Protein AF-0000000080648017 (afdb_homodimer)

Sequence (216 aa):
MEFALEIVKADKFRQIYAVGAMGGHSPYDFRMAFYNDSPKAVVQDGKQVSVMERRVETELILSPLAAKELADWLNNHIKEYERQFGEIKKPGGRKAGPEESAPIQGYMMEFALEIVKADKFRQIYAVGAMGGHSPYDFRMAFYNDSPKAVVQDGKQVSVMERRVETELILSPLAAKELADWLNNHIKEYERQFGEIKKPGGRKAGPEESAPIQGYM

pLDDT: mean 85.62, std 23.28, range [18.41, 98.94]

Organism: Methanothrix harundinacea (strain 6Ac) (NCBI:txid1110509)

Foldseek 3Di:
DPDDDDDDADPPDDDDDADDWDFADDQFKTKIFGWHWDWDWDADPNDTDIDIDIGTDDMDIGGPVRVVVVVVVVVVVQVVCCVVPNHDDDVPPPPPDPPPPDPPPPPD/DPDDDDDDADPPDDDDDADDWDFADDQFKGKIFGWHWDWDWDADPNDTDIDIDIGTPDMDIGGPVRVVVVVVVVVVVQVVCCVVPNHDDDPPPPPVPPPPCDDPDPDD

Radius of gyration: 24.09 Å; Cα contacts (8 Å, |Δi|>4): 349; chains: 2; bounding box: 61×87×55 Å

Solvent-accessible surface area (backbone atoms only — not comparable to full-atom values): 12714 Å² total; per-residue (Å²): 129,82,76,43,78,44,79,44,72,37,94,80,46,47,79,41,77,35,63,43,72,46,77,50,71,58,100,70,34,33,41,41,34,30,22,41,78,42,83,37,80,41,76,50,95,89,36,81,39,63,30,39,36,36,37,30,50,33,32,43,38,22,41,62,61,35,47,51,51,48,36,55,52,48,45,54,51,48,53,53,46,30,73,75,75,42,78,82,72,58,96,73,64,64,71,83,58,84,77,73,71,73,74,75,80,70,87,123,127,82,77,45,78,44,79,46,72,37,95,78,45,48,78,40,77,35,63,45,72,45,78,52,72,58,101,72,34,35,39,41,34,31,23,40,78,43,85,39,82,41,76,50,94,87,34,79,39,65,30,40,36,36,38,32,50,35,32,42,37,23,41,62,61,34,47,50,51,47,37,53,52,49,46,53,52,50,52,52,46,29,72,74,75,43,79,82,70,59,91,79,64,59,72,80,52,80,72,72,88,68,89,91,71,78,79,126

InterPro domains:
  IPR021857 Protein of unknown function DUF3467 [PF11950] (6-90)

Secondary structure (DSSP, 8-state):
---EEEEEE-TT--EEE-SEEEEEE-SS-EEEEEEEEEEEEEEETTEEEEEEEEEEEEEEEE-HHHHHHHHHHHHHHHHHHHHHH-----TT----------------/---EEEEEE-TT--EEE-SEEEEEE-SS-EEEEEEEEEEEEEEETTEEEEEEEEEEEEEEEE-HHHHHHHHHHHHHHHHHHHHHH-----TT----------------

Nearest PDB structures (foldseek):
  4ang-assembly1_A  TM=3.681E-01  e=6.568E-01  Pseudomonas phage PRR1
  6cqo-assembly3_D  TM=5.310E-01  e=2.266E+00  Saccharomyces cerevisiae S288C
  6dt7-assembly1_B  TM=3.885E-01  e=3.633E+00  Enquatrovirus N4
  6lzp-assembly1_A  TM=2.477E-01  e=2.404E+00  Homo sapiens
  6cqo-assembly3_D  TM=5.321E-01  e=1.702E+00  Saccharomyces cerevisiae S288C

Structure (mmCIF, N/CA/C/O backbone):
data_AF-0000000080648017-model_v1
#
loop_
_entity.id
_entity.type
_entity.pdbx_description
1 polymer 'DUF3467 domain-containing protein'
#
loop_
_atom_site.group_PDB
_atom_site.id
_atom_site.type_symbol
_atom_site.label_atom_id
_atom_site.label_alt_id
_atom_site.label_comp_id
_atom_site.label_asym_id
_atom_site.label_entity_id
_atom_site.label_seq_id
_atom_site.pdbx_PDB_ins_code
_atom_site.Cartn_x
_atom_site.Cartn_y
_atom_site.Cartn_z
_atom_site.occupancy
_atom_site.B_iso_or_equiv
_atom_site.auth_seq_id
_atom_site.auth_comp_id
_atom_site.auth_asym_id
_atom_site.auth_atom_id
_atom_site.pdbx_PDB_model_num
ATOM 1 N N . MET A 1 1 ? 15.32 -26.734 -7.121 1 52.44 1 MET A N 1
ATOM 2 C CA . MET A 1 1 ? 14.836 -25.828 -8.164 1 52.44 1 MET A CA 1
ATOM 3 C C . MET A 1 1 ? 15.203 -24.375 -7.844 1 52.44 1 MET A C 1
ATOM 5 O O . MET A 1 1 ? 14.984 -23.906 -6.727 1 52.44 1 MET A O 1
ATOM 9 N N . GLU A 1 2 ? 16.25 -23.953 -8.688 1 61.25 2 GLU A N 1
ATOM 10 C CA . GLU A 1 2 ? 16.734 -22.594 -8.461 1 61.25 2 GLU A CA 1
ATOM 11 C C . GLU A 1 2 ? 15.633 -21.562 -8.68 1 61.25 2 GLU A C 1
ATOM 13 O O . GLU A 1 2 ? 14.938 -21.594 -9.695 1 61.25 2 GLU A O 1
ATOM 18 N N . PHE A 1 3 ? 14.969 -21.219 -7.742 1 72.06 3 PHE A N 1
ATOM 19 C CA . PHE A 1 3 ? 13.938 -20.203 -7.836 1 72.06 3 PHE A CA 1
ATOM 20 C C . PHE A 1 3 ? 14.547 -18.844 -8.156 1 72.06 3 PHE A C 1
ATOM 22 O O . PHE A 1 3 ? 15.469 -18.391 -7.473 1 72.06 3 PHE A O 1
ATOM 29 N N . ALA A 1 4 ? 14.375 -18.594 -9.547 1 87.06 4 ALA A N 1
ATOM 30 C CA . ALA A 1 4 ? 14.898 -17.281 -9.898 1 87.06 4 ALA A CA 1
ATOM 31 C C . ALA A 1 4 ? 13.828 -16.203 -9.75 1 87.06 4 ALA A C 1
A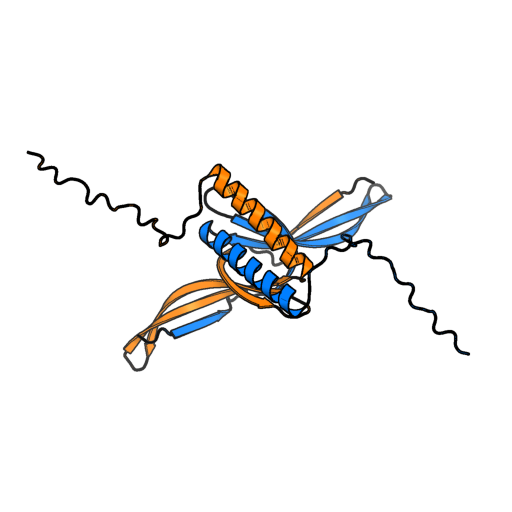TOM 33 O O . ALA A 1 4 ? 12.648 -16.453 -10.023 1 87.06 4 ALA A O 1
ATOM 34 N N . LEU A 1 5 ? 14.172 -15.141 -9.141 1 93.94 5 LEU A N 1
ATOM 35 C CA . LEU A 1 5 ? 13.289 -13.984 -9 1 93.94 5 LEU A CA 1
ATOM 36 C C . LEU A 1 5 ? 13.727 -12.859 -9.938 1 93.94 5 LEU A C 1
ATOM 38 O O . LEU A 1 5 ? 14.891 -12.461 -9.938 1 93.94 5 LEU A O 1
ATOM 42 N N . GLU A 1 6 ? 12.805 -12.594 -10.883 1 94.75 6 GLU A N 1
ATOM 43 C CA . GLU A 1 6 ? 13.047 -11.438 -11.742 1 94.75 6 GLU A CA 1
ATOM 44 C C . GLU A 1 6 ? 12.211 -10.234 -11.297 1 94.75 6 GLU A C 1
ATOM 46 O O . GLU A 1 6 ? 11 -10.352 -11.109 1 94.75 6 GLU A O 1
ATOM 51 N N . ILE A 1 7 ? 12.867 -9.109 -11.133 1 98.06 7 ILE A N 1
ATOM 52 C CA . ILE A 1 7 ? 12.164 -7.887 -10.75 1 98.06 7 ILE A CA 1
ATOM 53 C C . ILE A 1 7 ? 12.086 -6.941 -11.953 1 98.06 7 ILE A C 1
ATOM 55 O O . ILE A 1 7 ? 13.109 -6.629 -12.57 1 98.06 7 ILE A O 1
ATOM 59 N N . VAL A 1 8 ? 10.922 -6.602 -12.305 1 97.94 8 VAL A N 1
ATOM 60 C CA . VAL A 1 8 ? 10.727 -5.668 -13.414 1 97.94 8 VAL A CA 1
ATOM 61 C C . VAL A 1 8 ? 9.844 -4.508 -12.969 1 97.94 8 VAL A C 1
ATOM 63 O O . VAL A 1 8 ? 9.07 -4.641 -12.016 1 97.94 8 VAL A O 1
ATOM 66 N N . LYS A 1 9 ? 9.977 -3.338 -13.617 1 98.69 9 LYS A N 1
ATOM 67 C CA . LYS A 1 9 ? 9.109 -2.191 -13.375 1 98.69 9 LYS A CA 1
ATOM 68 C C . LYS A 1 9 ? 7.91 -2.193 -14.328 1 98.69 9 LYS A C 1
ATOM 70 O O . LYS A 1 9 ? 8.055 -2.506 -15.508 1 98.69 9 LYS A O 1
ATOM 75 N N . ALA A 1 10 ? 6.715 -1.869 -13.75 1 98.62 10 ALA A N 1
ATOM 76 C CA . ALA A 1 10 ? 5.547 -1.684 -14.602 1 98.62 10 ALA A CA 1
ATOM 77 C C . ALA A 1 10 ? 5.777 -0.564 -15.609 1 98.62 10 ALA A C 1
ATOM 79 O O . ALA A 1 10 ? 6.555 0.359 -15.359 1 98.62 10 ALA A O 1
ATOM 80 N N . ASP A 1 11 ? 5.086 -0.658 -16.734 1 97.62 11 ASP A N 1
ATOM 81 C CA . ASP A 1 11 ? 5.211 0.355 -17.781 1 97.62 11 ASP A CA 1
ATOM 82 C C . ASP A 1 11 ? 4.891 1.746 -17.234 1 97.62 11 ASP A C 1
ATOM 84 O O . ASP A 1 11 ? 5.504 2.734 -17.641 1 97.62 11 ASP A O 1
ATOM 88 N N . LYS A 1 12 ? 3.955 1.881 -16.281 1 97.38 12 LYS A N 1
ATOM 89 C CA . LYS A 1 12 ? 3.504 3.162 -15.742 1 97.38 12 LYS A CA 1
ATOM 90 C C . LYS A 1 12 ? 4.098 3.422 -14.359 1 97.38 12 LYS A C 1
ATOM 92 O O . LYS A 1 12 ? 3.531 4.172 -13.562 1 97.38 12 LYS A O 1
ATOM 97 N N . PHE A 1 13 ? 5.207 2.725 -14.156 1 98.56 13 PHE A N 1
ATOM 98 C CA . PHE A 1 13 ? 5.883 2.898 -12.867 1 98.56 13 PHE A CA 1
ATOM 99 C C . PHE A 1 13 ? 6.223 4.363 -12.633 1 98.56 13 PHE A C 1
ATOM 101 O O . PHE A 1 13 ? 6.703 5.051 -13.539 1 98.56 13 PHE A O 1
ATOM 108 N N . ARG A 1 14 ? 5.992 4.805 -11.359 1 97.75 14 ARG A N 1
ATOM 109 C CA . ARG A 1 14 ? 6.469 6.117 -10.938 1 97.75 14 ARG A CA 1
ATOM 110 C C . ARG A 1 14 ? 6.773 6.137 -9.445 1 97.75 14 ARG A C 1
ATOM 112 O O . ARG A 1 14 ? 6.215 5.344 -8.68 1 97.75 14 ARG A O 1
ATOM 119 N N . GLN A 1 15 ? 7.633 6.973 -9.094 1 98.44 15 GLN A N 1
ATOM 120 C CA . GLN A 1 15 ? 7.852 7.301 -7.691 1 98.44 15 GLN A CA 1
ATOM 121 C C . GLN A 1 15 ? 6.891 8.391 -7.227 1 98.44 15 GLN A C 1
ATOM 123 O O . GLN A 1 15 ? 6.664 9.367 -7.938 1 98.44 15 GLN A O 1
ATOM 128 N N . ILE A 1 16 ? 6.336 8.141 -6.055 1 98.62 16 ILE A N 1
ATOM 129 C CA . ILE A 1 16 ? 5.332 9.062 -5.523 1 98.62 16 ILE A CA 1
ATOM 130 C C . ILE A 1 16 ? 5.727 9.492 -4.113 1 98.62 16 ILE A C 1
ATOM 132 O O . ILE A 1 16 ? 6.039 8.656 -3.264 1 98.62 16 ILE A O 1
ATOM 136 N N . TYR A 1 17 ? 5.754 10.797 -3.902 1 98.69 17 TYR A N 1
ATOM 137 C CA . TYR A 1 17 ? 5.871 11.344 -2.555 1 98.69 17 TYR A CA 1
ATOM 138 C C . TYR A 1 17 ? 4.496 11.664 -1.976 1 98.69 17 TYR A C 1
ATOM 140 O O . TYR A 1 17 ? 3.629 12.188 -2.676 1 98.69 17 TYR A O 1
ATOM 148 N N . ALA A 1 18 ? 4.324 11.344 -0.707 1 98.75 18 ALA A N 1
ATOM 149 C CA . ALA A 1 18 ? 3.059 11.664 -0.047 1 98.75 18 ALA A CA 1
ATOM 150 C C . ALA A 1 18 ? 3.289 12.078 1.403 1 98.75 18 ALA A C 1
ATOM 152 O O . ALA A 1 18 ? 4.203 11.578 2.062 1 98.75 18 ALA A O 1
ATOM 153 N N . VAL A 1 19 ? 2.336 12.945 1.899 1 98.31 19 VAL A N 1
ATOM 154 C CA . VAL A 1 19 ? 2.463 13.398 3.279 1 98.31 19 VAL A CA 1
ATOM 155 C C . VAL A 1 19 ? 1.467 12.648 4.164 1 98.31 19 VAL A C 1
ATOM 157 O O . VAL A 1 19 ? 1.576 12.672 5.391 1 98.31 19 VAL A O 1
ATOM 160 N N . GLY A 1 20 ? 0.465 12.039 3.484 1 98.31 20 GLY A N 1
ATOM 161 C CA . GLY A 1 20 ? -0.549 11.344 4.258 1 98.31 20 GLY A CA 1
ATOM 162 C C . GLY A 1 20 ? -1.356 10.352 3.436 1 98.31 20 GLY A C 1
ATOM 163 O O . GLY A 1 20 ? -1.091 10.164 2.246 1 98.31 20 GLY A O 1
ATOM 164 N N . ALA A 1 21 ? -2.25 9.672 4.184 1 98.69 21 ALA A N 1
ATOM 165 C CA . ALA A 1 21 ? -3.152 8.703 3.564 1 98.69 21 ALA A CA 1
ATOM 166 C C . ALA A 1 21 ? -4.566 8.844 4.117 1 98.69 21 ALA A C 1
ATOM 168 O O . ALA A 1 21 ? -4.754 9.242 5.27 1 98.69 21 ALA A O 1
ATOM 169 N N . MET A 1 22 ? -5.484 8.586 3.203 1 98.38 22 MET A N 1
ATOM 170 C CA . MET A 1 22 ? -6.887 8.484 3.59 1 98.38 22 MET A CA 1
ATOM 171 C C . MET A 1 22 ? -7.559 7.301 2.895 1 98.38 22 MET A C 1
ATOM 173 O O . MET A 1 22 ? -6.988 6.707 1.979 1 98.38 22 MET A O 1
ATOM 177 N N . GLY A 1 23 ? -8.727 6.902 3.355 1 98.19 23 GLY A N 1
ATOM 178 C CA . GLY A 1 23 ? -9.445 5.766 2.809 1 98.19 23 GLY A CA 1
ATOM 179 C C . GLY A 1 23 ? -10.133 4.926 3.869 1 98.19 23 GLY A C 1
ATOM 180 O O . GLY A 1 23 ? -10.625 5.457 4.867 1 98.19 23 GLY A O 1
ATOM 181 N N . GLY A 1 24 ? -10.227 3.674 3.559 1 97.75 24 GLY A N 1
ATOM 182 C CA . GLY A 1 24 ? -10.945 2.764 4.434 1 97.75 24 GLY A CA 1
ATOM 183 C C . GLY A 1 24 ? -10.883 1.319 3.973 1 97.75 24 GLY A C 1
ATOM 184 O O . GLY A 1 24 ? -9.883 0.887 3.396 1 97.75 24 GLY A O 1
ATOM 185 N N . HIS A 1 25 ? -11.859 0.564 4.531 1 98.38 25 HIS A N 1
ATOM 186 C CA . HIS A 1 25 ? -11.891 -0.857 4.207 1 98.38 25 HIS A CA 1
ATOM 187 C C . HIS A 1 25 ? -13.32 -1.337 3.965 1 98.38 25 HIS A C 1
ATOM 189 O O . HIS A 1 25 ? -14.273 -0.713 4.426 1 98.38 25 HIS A O 1
ATOM 195 N N . SER A 1 26 ? -13.453 -2.32 3.094 1 97.81 26 SER A N 1
ATOM 196 C CA . SER A 1 26 ? -14.633 -3.158 2.922 1 97.81 26 SER A CA 1
ATOM 197 C C . SER A 1 26 ? -14.359 -4.598 3.348 1 97.81 26 SER A C 1
ATOM 199 O O . SER A 1 26 ? -13.25 -4.926 3.762 1 97.81 26 SER A O 1
ATOM 201 N N . PRO A 1 27 ? -15.352 -5.504 3.301 1 97.38 27 PRO A N 1
ATOM 202 C CA . PRO A 1 27 ? -15.07 -6.91 3.611 1 97.38 27 PRO A CA 1
ATOM 203 C C . PRO A 1 27 ? -14.016 -7.52 2.691 1 97.38 27 PRO A C 1
ATOM 205 O O . PRO A 1 27 ? -13.359 -8.492 3.061 1 97.38 27 PRO A O 1
ATOM 208 N N . TYR A 1 28 ? -13.773 -6.93 1.549 1 97.19 28 TYR A N 1
ATOM 209 C CA . TYR A 1 28 ? -12.977 -7.602 0.529 1 97.19 28 TYR A CA 1
ATOM 210 C C . TYR A 1 28 ? -11.641 -6.887 0.318 1 97.19 28 TYR A C 1
ATOM 212 O O . TYR A 1 28 ? -10.695 -7.473 -0.214 1 97.19 28 TYR A O 1
ATOM 220 N N . ASP A 1 29 ? -11.609 -5.527 0.702 1 98.31 29 ASP A N 1
ATOM 221 C CA . ASP A 1 29 ? -10.375 -4.832 0.35 1 98.31 29 ASP A CA 1
ATOM 222 C C . ASP A 1 29 ? -10.133 -3.643 1.274 1 98.31 29 ASP A C 1
ATOM 224 O O . ASP A 1 29 ? -11.016 -3.248 2.033 1 98.31 29 ASP A O 1
ATOM 228 N N . PHE A 1 30 ? -8.875 -3.248 1.388 1 98.81 30 PHE A N 1
ATOM 229 C CA . PHE A 1 30 ? -8.406 -1.99 1.961 1 98.81 30 PHE A CA 1
ATOM 230 C C . PHE A 1 30 ? -8.023 -1.006 0.864 1 98.81 30 PHE A C 1
ATOM 232 O O . PHE A 1 30 ? -7.352 -1.376 -0.102 1 98.81 30 PHE A O 1
ATOM 239 N N . ARG A 1 31 ? -8.43 0.246 0.981 1 98.81 31 ARG A N 1
ATOM 240 C CA . ARG A 1 31 ? -8.133 1.304 0.021 1 98.81 31 ARG A CA 1
ATOM 241 C C . ARG A 1 31 ? -7.449 2.484 0.702 1 98.81 31 ARG A C 1
ATOM 243 O O . ARG A 1 31 ? -7.965 3.023 1.686 1 98.81 31 ARG A O 1
ATOM 250 N N . MET A 1 32 ? -6.254 2.812 0.175 1 98.88 32 MET A N 1
ATOM 251 C CA . MET A 1 32 ? -5.441 3.891 0.736 1 98.88 32 MET A CA 1
ATOM 252 C C . MET A 1 32 ? -5.086 4.918 -0.334 1 98.88 32 MET A C 1
ATOM 254 O O . MET A 1 32 ? -4.309 4.629 -1.244 1 98.88 32 MET A O 1
ATOM 258 N N . ALA A 1 33 ? -5.672 6.043 -0.216 1 98.88 33 ALA A N 1
ATOM 259 C CA . ALA A 1 33 ? -5.344 7.152 -1.109 1 98.88 33 ALA A CA 1
ATOM 260 C C . ALA A 1 33 ? -4.234 8.016 -0.523 1 98.88 33 ALA A C 1
ATOM 262 O O . ALA A 1 33 ? -4.391 8.602 0.551 1 98.88 33 ALA A O 1
ATOM 263 N N . PHE A 1 34 ? -3.1 8.062 -1.193 1 98.94 34 PHE A N 1
ATOM 264 C CA . PHE A 1 34 ? -1.956 8.852 -0.75 1 98.94 34 PHE A CA 1
ATOM 265 C C . PHE A 1 34 ? -2.016 10.266 -1.319 1 98.94 34 PHE A C 1
ATOM 267 O O . PHE A 1 34 ? -2.324 10.445 -2.498 1 98.94 34 PHE A O 1
ATOM 274 N N . TYR A 1 35 ? -1.716 11.25 -0.409 1 98.88 35 TYR A N 1
ATOM 275 C CA . TYR A 1 35 ? -1.995 12.609 -0.842 1 98.88 35 TYR A CA 1
ATOM 276 C C . TYR A 1 35 ? -0.933 13.578 -0.328 1 98.88 35 TYR A C 1
ATOM 278 O O . TYR A 1 35 ? -0.154 13.234 0.564 1 98.88 35 TYR A O 1
ATOM 286 N N . ASN A 1 36 ? -0.924 14.773 -0.9 1 98.75 36 ASN A N 1
ATOM 287 C CA . ASN A 1 36 ? -0.193 15.945 -0.442 1 98.75 36 ASN A CA 1
ATOM 288 C C . ASN A 1 36 ? -1.126 17.141 -0.21 1 98.75 36 ASN A C 1
ATOM 290 O O . ASN A 1 36 ? -2.078 17.344 -0.965 1 98.75 36 ASN A O 1
ATOM 294 N N . ASP A 1 37 ? -0.828 17.859 0.833 1 97.94 37 ASP A N 1
ATOM 295 C CA . ASP A 1 37 ? -1.615 19.047 1.16 1 97.94 37 ASP A CA 1
ATOM 296 C C . ASP A 1 37 ? -0.866 20.328 0.785 1 97.94 37 ASP A C 1
ATOM 298 O O . ASP A 1 37 ? 0.345 20.422 0.991 1 97.94 37 ASP A O 1
ATOM 302 N N . SER A 1 38 ? -1.633 21.266 0.226 1 97.19 38 SER A N 1
ATOM 303 C CA . SER A 1 38 ? -1.065 22.562 -0.092 1 97.19 38 SER A CA 1
ATOM 304 C C . SER A 1 38 ? -2.062 23.688 0.189 1 97.19 38 SER A C 1
ATOM 306 O O . SER A 1 38 ? -3.238 23.578 -0.164 1 97.19 38 SER A O 1
ATOM 308 N N . PRO A 1 39 ? -1.544 24.672 0.859 1 95.06 39 PRO A N 1
ATOM 309 C CA . PRO A 1 39 ? -2.412 25.844 1.013 1 95.06 39 PRO A CA 1
ATOM 310 C C . PRO A 1 39 ? -2.586 26.625 -0.287 1 95.06 39 PRO A C 1
ATOM 312 O O . PRO A 1 39 ? -1.635 26.766 -1.062 1 95.06 39 PRO A O 1
ATOM 315 N N . LYS A 1 40 ? -3.857 27.016 -0.478 1 93.56 40 LYS A N 1
ATOM 316 C CA . LYS A 1 40 ? -4.141 27.844 -1.649 1 93.56 40 LYS A CA 1
ATOM 317 C C . LYS A 1 40 ? -5.031 29.031 -1.285 1 93.56 40 LYS A C 1
ATOM 319 O O . LYS A 1 40 ? -5.84 28.938 -0.357 1 93.56 40 LYS A O 1
ATOM 324 N N . ALA A 1 41 ? -4.711 29.984 -1.935 1 90.19 41 ALA A N 1
ATOM 325 C CA . ALA A 1 41 ? -5.59 31.156 -1.851 1 90.19 41 ALA A CA 1
ATOM 326 C C . ALA A 1 41 ? -6.621 31.141 -2.977 1 90.19 41 ALA A C 1
ATOM 328 O O . ALA A 1 41 ? -6.289 30.844 -4.129 1 90.19 41 ALA A O 1
ATOM 329 N N . VAL A 1 42 ? -7.867 31.266 -2.547 1 85.75 42 VAL A N 1
ATOM 330 C CA . VAL A 1 42 ? -8.93 31.359 -3.539 1 85.75 42 VAL A CA 1
ATOM 331 C C . VAL A 1 42 ? -9.742 32.625 -3.326 1 85.75 42 VAL A C 1
ATOM 333 O O . VAL A 1 42 ? -9.867 33.125 -2.197 1 85.75 42 VAL A O 1
ATOM 336 N N . VAL A 1 43 ? -10.109 33.188 -4.301 1 85.25 43 VAL A N 1
ATOM 337 C CA . VAL A 1 43 ? -10.93 34.375 -4.234 1 85.25 43 VAL A CA 1
ATOM 338 C C . VAL A 1 43 ? -12.406 34 -4.312 1 85.25 43 VAL A C 1
ATOM 340 O O . VAL A 1 43 ? -12.836 33.344 -5.258 1 85.25 43 VAL A O 1
ATOM 343 N N . GLN A 1 44 ? -13.07 34.25 -3.246 1 82.69 44 GLN A N 1
ATOM 344 C CA . GLN A 1 44 ? -14.516 34.062 -3.188 1 82.69 44 GLN A CA 1
ATOM 345 C C . GLN A 1 44 ? -15.219 35.344 -2.773 1 82.69 44 GLN A C 1
ATOM 347 O O . GLN A 1 44 ? -14.906 35.938 -1.727 1 82.69 44 GLN A O 1
ATOM 352 N N . ASP A 1 45 ? -16.172 35.625 -3.707 1 88.19 45 ASP A N 1
ATOM 353 C CA . ASP A 1 45 ? -16.938 36.844 -3.451 1 88.19 45 ASP A CA 1
ATOM 354 C C . ASP A 1 45 ? -16.016 38.031 -3.145 1 88.19 45 ASP A C 1
ATOM 356 O O . ASP A 1 45 ? -16.25 38.781 -2.199 1 88.19 45 ASP A O 1
ATOM 360 N N . GLY A 1 46 ? -14.984 38.188 -3.785 1 87.12 46 GLY A N 1
ATOM 361 C CA . GLY A 1 46 ? -14.039 39.281 -3.664 1 87.12 46 GLY A CA 1
ATOM 362 C C . GLY A 1 46 ? -13.117 39.156 -2.471 1 87.12 46 GLY A C 1
ATOM 363 O O . GLY A 1 46 ? 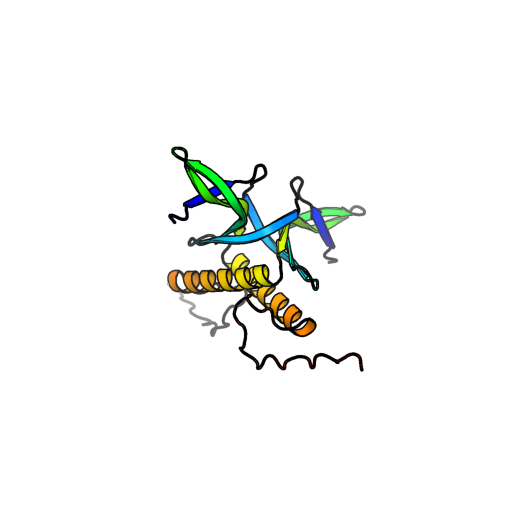-12.297 40.031 -2.203 1 87.12 46 GLY A O 1
ATOM 364 N N . LYS A 1 47 ? -13.367 38.188 -1.743 1 89.12 47 LYS A N 1
ATOM 365 C CA . LYS A 1 47 ? -12.523 37.969 -0.57 1 89.12 47 LYS A CA 1
ATOM 366 C C . LYS A 1 47 ? -11.57 36.781 -0.799 1 89.12 47 LYS A C 1
ATOM 368 O O . LYS A 1 47 ? -11.961 35.781 -1.372 1 89.12 47 LYS A O 1
ATOM 373 N N . GLN A 1 48 ? -10.391 37.031 -0.35 1 88.44 48 GLN A N 1
ATOM 374 C CA . GLN A 1 48 ? -9.406 35.969 -0.412 1 88.44 48 GLN A CA 1
ATOM 375 C C . GLN A 1 48 ? -9.594 35 0.742 1 88.44 48 GLN A C 1
ATOM 377 O O . GLN A 1 48 ? -9.555 35.375 1.91 1 88.44 48 GLN A O 1
ATOM 382 N N . VAL A 1 49 ? -9.922 33.781 0.291 1 87.81 49 VAL A N 1
ATOM 383 C CA . VAL A 1 49 ? -10.102 32.75 1.296 1 87.81 49 VAL A CA 1
ATOM 384 C C . VAL A 1 49 ? -8.984 31.688 1.164 1 87.81 49 VAL A C 1
ATOM 386 O O . VAL A 1 49 ? -8.578 31.359 0.053 1 87.81 49 VAL A O 1
ATOM 389 N N . SER A 1 50 ? -8.508 31.312 2.303 1 90.88 50 SER A N 1
ATOM 390 C CA . SER A 1 50 ? -7.504 30.266 2.311 1 90.88 50 SER A CA 1
ATOM 391 C C . SER A 1 50 ? -8.148 28.875 2.312 1 90.88 50 SER A C 1
ATOM 393 O O . SER A 1 50 ? -9.008 28.594 3.145 1 90.88 50 SER A O 1
ATOM 395 N N . VAL A 1 51 ? -7.754 28.125 1.281 1 93.38 51 VAL A N 1
ATOM 396 C CA . VAL A 1 51 ? -8.289 26.781 1.155 1 93.38 51 VAL A CA 1
ATOM 397 C C . VAL A 1 51 ? -7.148 25.766 1.184 1 93.38 51 VAL A C 1
ATOM 399 O O . VAL A 1 51 ? -6.082 26 0.615 1 93.38 51 VAL A O 1
ATOM 402 N N . MET A 1 52 ? -7.387 24.688 1.846 1 96.06 52 MET A N 1
ATOM 403 C CA . MET A 1 52 ? -6.441 23.578 1.79 1 96.06 52 MET A CA 1
ATOM 404 C C . MET A 1 52 ? -6.793 22.625 0.656 1 96.06 52 MET A C 1
ATOM 406 O O . MET A 1 52 ? -7.902 22.094 0.612 1 96.06 52 MET A O 1
ATOM 410 N N . GLU A 1 53 ? -5.871 22.609 -0.257 1 96.88 53 GLU A N 1
ATOM 411 C CA . GLU A 1 53 ? -6.07 21.625 -1.316 1 96.88 53 GLU A CA 1
ATOM 412 C C . GLU A 1 53 ? -5.348 20.312 -0.998 1 96.88 53 GLU A C 1
ATOM 414 O 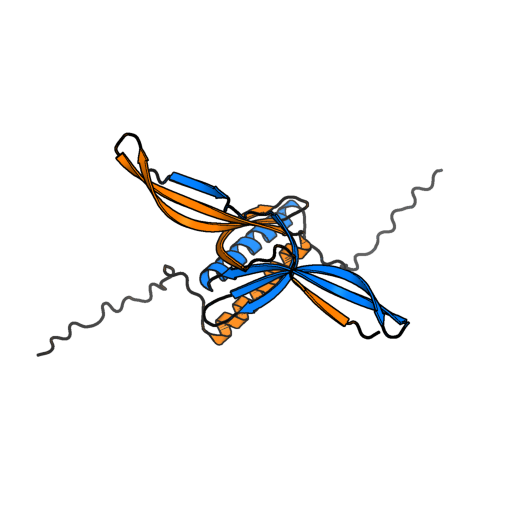O . GLU A 1 53 ? -4.156 20.312 -0.685 1 96.88 53 GLU A O 1
ATOM 419 N N . ARG A 1 54 ? -6.086 19.234 -1.051 1 98.44 54 ARG A N 1
ATOM 420 C CA . ARG A 1 54 ? -5.547 17.891 -0.931 1 98.44 54 ARG A CA 1
ATOM 421 C C . ARG A 1 54 ? -5.492 17.203 -2.289 1 98.44 54 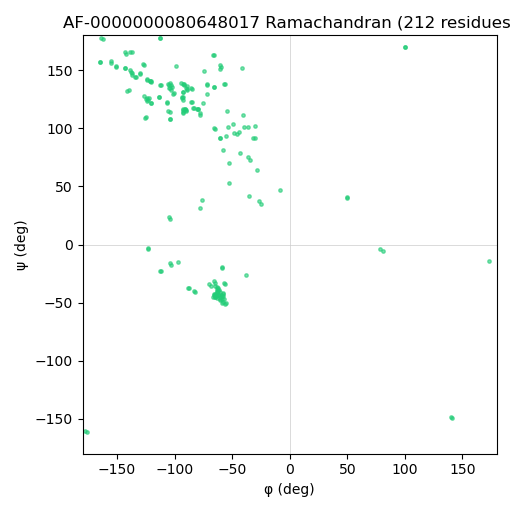ARG A C 1
ATOM 423 O O . ARG A 1 54 ? -6.531 16.859 -2.861 1 98.44 54 ARG A O 1
ATOM 430 N N . ARG A 1 55 ? -4.297 17.062 -2.771 1 98.69 55 ARG A N 1
ATOM 431 C CA . ARG A 1 55 ? -4.09 16.391 -4.051 1 98.69 55 ARG A CA 1
ATOM 432 C C . ARG A 1 55 ? -3.816 14.898 -3.848 1 98.69 55 ARG A C 1
ATOM 434 O O . ARG A 1 55 ? -2.793 14.523 -3.273 1 98.69 55 ARG A O 1
ATOM 441 N N . VAL A 1 56 ? -4.695 13.984 -4.344 1 98.94 56 VAL A N 1
ATOM 442 C CA . VAL A 1 56 ? -4.543 12.539 -4.246 1 98.94 56 VAL A CA 1
ATOM 443 C C . VAL A 1 56 ? -3.66 12.031 -5.383 1 98.94 56 VAL A C 1
ATOM 445 O O . VAL A 1 56 ? -4.012 12.164 -6.559 1 98.94 56 VAL A O 1
ATOM 448 N N . GLU A 1 57 ? -2.555 11.469 -5.004 1 98.81 57 GLU A N 1
ATOM 449 C CA . GLU A 1 57 ? -1.548 11.055 -5.973 1 98.81 57 GLU A CA 1
ATOM 450 C C . GLU A 1 57 ? -1.879 9.688 -6.559 1 98.81 57 GLU A C 1
ATOM 452 O O . GLU A 1 57 ? -1.649 9.438 -7.742 1 98.81 57 GLU A O 1
ATOM 457 N N . THR A 1 58 ? -2.363 8.75 -5.73 1 98.81 58 THR A N 1
AT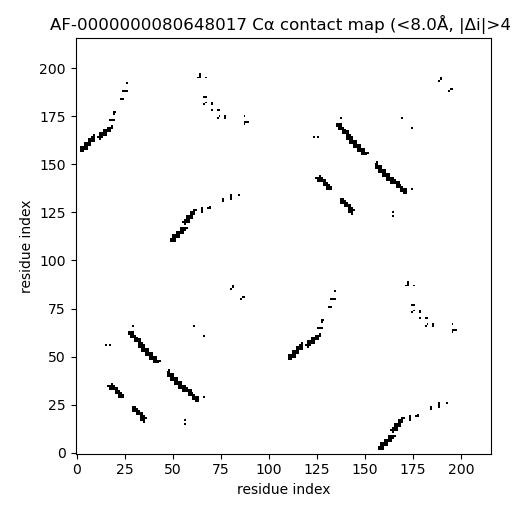OM 458 C CA . THR A 1 58 ? -2.682 7.379 -6.105 1 98.81 58 THR A CA 1
ATOM 459 C C . THR A 1 58 ? -3.539 6.711 -5.031 1 98.81 58 THR A C 1
ATOM 461 O O . THR A 1 58 ? -3.637 7.211 -3.908 1 98.81 58 THR A O 1
ATOM 464 N N . GLU A 1 59 ? -4.219 5.734 -5.449 1 98.88 59 GLU A N 1
ATOM 465 C CA . GLU A 1 59 ? -4.922 4.887 -4.492 1 98.88 59 GLU A CA 1
ATOM 466 C C . GLU A 1 59 ? -4.449 3.441 -4.582 1 98.88 59 GLU A C 1
ATOM 468 O O . GLU A 1 59 ? -4.477 2.84 -5.66 1 98.88 59 GLU A O 1
ATOM 473 N N . LEU A 1 60 ? -3.963 2.924 -3.475 1 98.88 60 LEU A N 1
ATOM 474 C CA . LEU A 1 60 ? -3.502 1.545 -3.346 1 98.88 60 LEU A CA 1
ATOM 475 C C . LEU A 1 60 ? -4.621 0.643 -2.84 1 98.88 60 LEU A C 1
ATOM 477 O O . LEU A 1 60 ? -5.316 0.985 -1.881 1 98.88 60 LEU A O 1
ATOM 481 N N . ILE A 1 61 ? -4.84 -0.461 -3.484 1 98.94 61 ILE A N 1
ATOM 482 C CA . ILE A 1 61 ? -5.84 -1.455 -3.1 1 98.94 61 ILE A CA 1
ATOM 483 C C . ILE A 1 61 ? -5.141 -2.744 -2.67 1 98.94 61 ILE A C 1
ATOM 485 O O . ILE A 1 61 ? -4.324 -3.295 -3.412 1 98.94 61 ILE A O 1
ATOM 489 N N . LEU A 1 62 ? -5.469 -3.229 -1.5 1 98.81 62 LEU A N 1
ATOM 490 C CA . LEU A 1 62 ? -4.891 -4.438 -0.927 1 98.81 62 LEU A CA 1
ATOM 491 C C . LEU A 1 62 ? -5.984 -5.383 -0.433 1 98.81 62 LEU A C 1
ATOM 493 O O . LEU A 1 62 ? -7.02 -4.93 0.057 1 98.81 62 LEU A O 1
ATOM 497 N N . SER A 1 63 ? -5.699 -6.645 -0.545 1 98.44 63 SER A N 1
ATOM 498 C CA . SER A 1 63 ? -6.508 -7.59 0.22 1 98.44 63 SER A CA 1
ATOM 499 C C . SER A 1 63 ? -6.293 -7.41 1.719 1 98.44 63 SER A C 1
ATOM 501 O O . SER A 1 63 ? -5.309 -6.805 2.145 1 98.44 63 SER A O 1
ATOM 503 N N . PRO A 1 64 ? -7.199 -7.953 2.533 1 98.5 64 PRO A N 1
ATOM 504 C CA . PRO A 1 64 ? -7.023 -7.871 3.984 1 98.5 64 PRO A CA 1
ATOM 505 C C . PRO A 1 64 ? -5.707 -8.484 4.457 1 98.5 64 PRO A C 1
ATOM 507 O O . PRO A 1 64 ? -5.008 -7.898 5.285 1 98.5 64 PRO A O 1
ATOM 510 N N . LEU A 1 65 ? -5.332 -9.602 3.918 1 98.06 65 LEU A N 1
ATOM 511 C CA . LEU A 1 65 ? -4.082 -10.242 4.305 1 98.06 65 LEU A CA 1
ATOM 512 C C . LEU A 1 65 ? -2.887 -9.383 3.896 1 98.06 65 LEU A C 1
ATOM 514 O O . LEU A 1 65 ? -1.959 -9.188 4.688 1 98.06 65 LEU A O 1
ATOM 518 N N . ALA A 1 66 ? -2.967 -8.859 2.67 1 98.44 66 ALA A N 1
ATOM 519 C CA . ALA A 1 66 ? -1.886 -8 2.195 1 98.44 66 ALA A CA 1
ATOM 520 C C . ALA A 1 66 ? -1.766 -6.746 3.057 1 98.44 66 ALA A C 1
ATOM 522 O O . ALA A 1 66 ? -0.659 -6.281 3.336 1 98.44 66 ALA A O 1
ATOM 523 N N . ALA A 1 67 ? -2.871 -6.176 3.457 1 98.75 67 ALA A N 1
ATOM 524 C CA . ALA A 1 67 ? -2.871 -4.988 4.309 1 98.75 67 ALA A CA 1
ATOM 525 C C . ALA A 1 67 ? -2.211 -5.277 5.652 1 98.75 67 ALA A C 1
ATOM 527 O O . ALA A 1 67 ? -1.41 -4.477 6.145 1 98.75 67 ALA A O 1
ATOM 528 N N . LYS A 1 68 ? -2.568 -6.41 6.184 1 98.56 68 LYS A N 1
ATOM 529 C CA . LYS A 1 68 ? -1.979 -6.805 7.461 1 98.56 68 LYS A CA 1
ATOM 530 C C . LYS A 1 68 ? -0.474 -7.016 7.328 1 98.56 68 LYS A C 1
ATOM 532 O O . LYS A 1 68 ? 0.297 -6.586 8.188 1 98.56 68 LYS A O 1
ATOM 537 N N . GLU A 1 69 ? -0.049 -7.672 6.277 1 98.06 69 GLU A N 1
ATOM 538 C CA . GLU A 1 69 ? 1.375 -7.891 6.043 1 98.06 69 GLU A CA 1
ATOM 539 C C . GLU A 1 69 ? 2.113 -6.57 5.855 1 98.06 69 GLU A C 1
ATOM 541 O O . GLU A 1 69 ? 3.248 -6.414 6.316 1 98.06 69 GLU A O 1
ATOM 546 N N . LEU A 1 70 ? 1.427 -5.641 5.18 1 98.5 70 LEU A N 1
ATOM 547 C CA . LEU A 1 70 ? 2.033 -4.324 5 1 98.5 70 LEU A CA 1
ATOM 548 C C . LEU A 1 70 ? 2.209 -3.621 6.344 1 98.5 70 LEU A C 1
ATOM 550 O O . LEU A 1 70 ? 3.26 -3.031 6.605 1 98.5 70 LEU A O 1
ATOM 554 N N . ALA A 1 71 ? 1.206 -3.65 7.168 1 98.44 71 ALA A N 1
ATOM 555 C CA . ALA A 1 71 ? 1.276 -3.01 8.477 1 98.44 71 ALA A CA 1
ATOM 556 C C . ALA A 1 71 ? 2.418 -3.586 9.312 1 98.44 71 ALA A C 1
ATOM 558 O O . ALA A 1 71 ? 3.193 -2.84 9.914 1 98.44 71 ALA A O 1
ATOM 559 N N . ASP A 1 72 ? 2.49 -4.922 9.32 1 97.94 72 ASP A N 1
ATOM 560 C CA . ASP A 1 72 ? 3.555 -5.586 10.062 1 97.94 72 ASP A CA 1
ATOM 561 C C . ASP A 1 72 ? 4.93 -5.184 9.531 1 97.94 72 ASP A C 1
ATOM 563 O O . ASP A 1 72 ? 5.84 -4.891 10.312 1 97.94 72 ASP A O 1
ATOM 567 N N . TRP A 1 73 ? 5.027 -5.238 8.25 1 98.38 73 TRP A N 1
ATOM 568 C CA . TRP A 1 73 ? 6.27 -4.879 7.578 1 98.38 73 TRP A CA 1
ATOM 569 C C . TRP A 1 73 ? 6.68 -3.451 7.918 1 98.38 73 TRP A C 1
ATOM 571 O O . TRP A 1 73 ? 7.832 -3.199 8.281 1 98.38 73 TRP A O 1
ATOM 581 N N . LEU A 1 74 ? 5.789 -2.506 7.805 1 98.5 74 LEU A N 1
ATOM 582 C CA . LEU A 1 74 ? 6.059 -1.095 8.062 1 98.5 74 LEU A CA 1
ATOM 583 C C . LEU A 1 74 ? 6.41 -0.869 9.531 1 98.5 74 LEU A C 1
ATOM 585 O O . LEU A 1 74 ? 7.344 -0.127 9.836 1 98.5 74 LEU A O 1
ATOM 589 N N . ASN A 1 75 ? 5.727 -1.479 10.422 1 98.5 75 ASN A N 1
ATOM 590 C CA . ASN A 1 75 ? 6.02 -1.367 11.844 1 98.5 75 ASN A CA 1
ATOM 591 C C . ASN A 1 75 ? 7.438 -1.836 12.164 1 98.5 75 ASN A C 1
ATOM 593 O O . ASN A 1 75 ? 8.141 -1.204 12.953 1 98.5 75 ASN A O 1
ATOM 597 N N . ASN A 1 76 ? 7.82 -2.971 11.57 1 98.44 76 ASN A N 1
ATOM 598 C CA . ASN A 1 76 ? 9.172 -3.484 11.789 1 98.44 76 ASN A CA 1
ATOM 599 C C . ASN A 1 76 ? 10.227 -2.504 11.297 1 98.44 76 ASN A C 1
ATOM 601 O O . ASN A 1 76 ? 11.258 -2.312 11.953 1 98.44 76 ASN A O 1
ATOM 605 N N . HIS A 1 77 ? 9.969 -1.874 10.18 1 98.5 77 HIS A N 1
ATOM 606 C CA . HIS A 1 77 ? 10.922 -0.911 9.633 1 98.5 77 HIS A CA 1
ATOM 607 C C . HIS A 1 77 ? 10.984 0.35 10.484 1 98.5 77 HIS A C 1
ATOM 609 O O . HIS A 1 77 ? 12.039 0.965 10.609 1 98.5 77 HIS A O 1
ATOM 615 N N . ILE A 1 78 ? 9.859 0.72 11.047 1 98.5 78 ILE A N 1
ATOM 616 C CA . ILE A 1 78 ? 9.82 1.877 11.938 1 98.5 78 ILE A CA 1
ATOM 617 C C . ILE A 1 78 ? 10.617 1.578 13.203 1 98.5 78 ILE A C 1
ATOM 619 O O . ILE A 1 78 ? 11.398 2.416 13.672 1 98.5 78 ILE A O 1
ATOM 623 N N . LYS A 1 79 ? 10.43 0.429 13.758 1 98.5 79 LYS A N 1
ATOM 624 C CA . LYS A 1 79 ? 11.188 0.014 14.938 1 98.5 79 LYS A CA 1
ATOM 625 C C . LYS A 1 79 ? 12.688 0.037 14.656 1 98.5 79 LYS A C 1
ATOM 627 O O . LYS A 1 79 ? 13.469 0.52 15.477 1 98.5 79 LYS A O 1
ATOM 632 N N . GLU A 1 80 ? 13.086 -0.468 13.531 1 98.44 80 GLU A N 1
ATOM 633 C CA . GLU A 1 80 ? 14.5 -0.475 13.148 1 98.44 80 GLU A CA 1
ATOM 634 C C . GLU A 1 80 ? 15.031 0.945 12.969 1 98.44 80 GLU A C 1
ATOM 636 O O . GLU A 1 80 ? 16.141 1.257 13.406 1 98.44 80 GLU A O 1
ATOM 641 N N . TYR A 1 81 ? 14.266 1.755 12.32 1 98.56 81 TYR A N 1
ATOM 642 C CA . TYR A 1 81 ? 14.633 3.156 12.141 1 98.56 81 TYR A CA 1
ATOM 643 C C . TYR A 1 81 ? 14.883 3.826 13.492 1 98.56 81 TYR A C 1
ATOM 645 O O . TYR A 1 81 ? 15.906 4.484 13.688 1 98.56 81 TYR A O 1
ATOM 653 N N . GLU A 1 82 ? 13.93 3.67 14.383 1 98.38 82 GLU A N 1
ATOM 654 C CA . GLU A 1 82 ? 14.008 4.324 15.688 1 98.38 82 GLU A CA 1
ATOM 655 C C . GLU A 1 82 ? 15.18 3.791 16.5 1 98.38 82 GLU A C 1
ATOM 657 O O . GLU A 1 82 ? 15.789 4.531 17.281 1 98.38 82 GLU A O 1
ATOM 662 N N . ARG A 1 83 ? 15.539 2.533 16.359 1 98.19 83 ARG A N 1
ATOM 663 C CA . ARG A 1 83 ? 16.719 1.96 17 1 98.19 83 ARG A CA 1
ATOM 664 C C . ARG A 1 83 ? 18 2.615 16.5 1 98.19 83 ARG A C 1
ATOM 666 O O . ARG A 1 83 ? 18.922 2.869 17.281 1 98.19 83 ARG A O 1
ATOM 673 N N . GLN A 1 84 ? 18.016 2.938 15.258 1 97.88 84 GLN A N 1
ATOM 674 C CA . GLN A 1 84 ? 19.219 3.432 14.617 1 97.88 84 GLN A CA 1
ATOM 675 C C . GLN A 1 84 ? 19.344 4.945 14.766 1 97.88 84 GLN A C 1
ATOM 677 O O . GLN A 1 84 ? 20.438 5.473 14.938 1 97.88 84 GLN A O 1
ATOM 682 N N . PHE A 1 85 ? 18.203 5.621 14.695 1 97.44 85 PHE A N 1
ATOM 683 C CA . PHE A 1 85 ? 18.297 7.07 14.531 1 97.44 85 PHE A CA 1
ATOM 684 C C . PHE A 1 85 ? 17.547 7.781 15.656 1 97.44 85 PHE A C 1
ATOM 686 O O . PHE A 1 85 ? 17.531 9.016 15.719 1 97.44 85 PHE A O 1
ATOM 693 N N . GLY A 1 86 ? 16.844 7.051 16.594 1 96.94 86 GLY A N 1
ATOM 694 C CA . GLY A 1 86 ? 16.078 7.66 17.656 1 96.94 86 GLY A CA 1
ATOM 695 C C . GLY A 1 86 ? 14.594 7.707 17.375 1 96.94 86 GLY A C 1
ATOM 696 O O . GLY A 1 86 ? 14.164 7.504 16.25 1 96.94 86 GLY A O 1
ATOM 697 N N . GLU A 1 87 ? 13.898 8.031 18.297 1 96.94 87 GLU A N 1
ATOM 698 C CA . GLU A 1 87 ? 12.445 8.047 18.25 1 96.94 87 GLU A CA 1
ATOM 699 C C . GLU A 1 87 ? 11.938 9.094 17.266 1 96.94 87 GLU A C 1
ATOM 701 O O . GLU A 1 87 ? 12.469 10.203 17.203 1 96.94 87 GLU A O 1
ATOM 706 N N . ILE A 1 88 ? 10.938 8.672 16.453 1 97 88 ILE A N 1
ATOM 707 C CA . ILE A 1 88 ? 10.242 9.617 15.594 1 97 88 ILE A CA 1
ATOM 708 C C . ILE A 1 88 ? 9.234 10.422 16.406 1 97 88 ILE A C 1
ATOM 710 O O . ILE A 1 88 ? 8.234 9.883 16.875 1 97 88 ILE A O 1
ATOM 714 N N . LYS A 1 89 ? 9.5 11.641 16.562 1 91.31 89 LYS A N 1
ATOM 715 C CA . LYS A 1 89 ? 8.656 12.484 17.422 1 91.31 89 LYS A CA 1
ATOM 716 C C . LYS A 1 89 ? 7.734 13.367 16.578 1 91.31 89 LYS A C 1
ATOM 718 O O . LYS A 1 89 ? 8.141 13.883 15.539 1 91.31 89 LYS A O 1
ATOM 723 N N . LYS A 1 90 ? 6.438 13.414 16.922 1 85.81 90 LYS A N 1
ATOM 724 C CA . LYS A 1 90 ? 5.523 14.391 16.344 1 85.81 90 LYS A CA 1
ATOM 725 C C . LYS A 1 90 ? 5.809 15.789 16.875 1 85.81 90 LYS A C 1
ATOM 727 O O . LYS A 1 90 ? 6.129 15.961 18.047 1 85.81 90 LYS A O 1
ATOM 732 N N . PRO A 1 91 ? 5.922 16.719 15.805 1 75.19 91 PRO A N 1
ATOM 733 C CA . PRO A 1 91 ? 6.184 18.109 16.219 1 75.19 91 PRO A CA 1
ATOM 734 C C . PRO A 1 91 ? 5.184 18.609 17.25 1 75.19 91 PRO A C 1
ATOM 736 O O . PRO A 1 91 ? 3.99 18.297 17.172 1 75.19 91 PRO A O 1
ATOM 739 N N . GLY A 1 92 ? 5.086 18.281 18.344 1 61.47 92 GLY A N 1
ATOM 740 C CA . GLY A 1 92 ? 4.328 18.797 19.469 1 61.47 92 GLY A CA 1
ATOM 741 C C . GLY A 1 92 ? 4.398 17.906 20.703 1 61.47 92 GLY A C 1
ATOM 742 O O . GLY A 1 92 ? 3.805 18.219 21.734 1 61.47 92 GLY A O 1
ATOM 743 N N . GLY A 1 93 ? 4.902 16.688 20.375 1 51.25 93 GLY A N 1
ATOM 744 C CA . GLY A 1 93 ? 5.055 15.93 21.609 1 51.25 93 GLY A CA 1
ATOM 745 C C . GLY A 1 93 ? 6.277 16.328 22.406 1 51.25 93 GLY A C 1
ATOM 746 O O . GLY A 1 93 ? 7.277 15.609 22.438 1 51.25 93 GLY A O 1
ATOM 747 N N . ARG A 1 94 ? 6.668 17.5 22.359 1 44.59 94 ARG A N 1
ATOM 748 C CA . ARG A 1 94 ? 7.684 18 23.281 1 44.59 94 ARG A CA 1
ATOM 749 C C . ARG A 1 94 ? 7.594 17.297 24.641 1 44.59 94 ARG A C 1
ATOM 751 O O . ARG A 1 94 ? 6.531 17.281 25.266 1 44.59 94 ARG A O 1
ATOM 758 N N . LYS A 1 95 ? 8.328 16.25 24.781 1 40.72 95 LYS A N 1
ATOM 759 C CA . LYS A 1 95 ? 8.547 16.203 26.234 1 40.72 95 LYS A CA 1
ATOM 760 C C . LYS A 1 95 ? 9.094 17.531 26.734 1 40.72 95 LYS A C 1
ATOM 762 O O . LYS A 1 95 ? 9.977 18.125 26.125 1 40.72 95 LYS A O 1
ATOM 767 N N . ALA A 1 96 ? 8.383 18.453 27.328 1 39.41 96 ALA A N 1
ATOM 768 C CA . ALA A 1 96 ? 8.891 19.547 28.156 1 39.41 96 ALA A CA 1
ATOM 769 C C . ALA A 1 96 ? 10.211 19.188 28.812 1 39.41 96 ALA A C 1
ATOM 771 O O . ALA A 1 96 ? 10.227 18.547 29.875 1 39.41 96 ALA A O 1
ATOM 772 N N . GLY A 1 97 ? 11.094 18.5 28.203 1 38.34 97 GLY A N 1
ATOM 773 C CA . GLY A 1 97 ? 12.266 18.469 29.062 1 38.34 97 GLY A CA 1
ATOM 774 C C . GLY A 1 97 ? 12.836 19.844 29.344 1 38.34 97 GLY A C 1
ATOM 775 O O . GLY A 1 97 ? 12.484 20.812 28.672 1 38.34 97 GLY A O 1
ATOM 776 N N . PRO A 1 98 ? 13.508 20.109 30.516 1 35.81 98 PRO A N 1
ATOM 777 C CA . PRO A 1 98 ? 14.055 21.422 30.906 1 35.81 98 PRO A CA 1
ATOM 778 C C . PRO A 1 98 ? 15.008 22 29.875 1 35.81 98 PRO A C 1
ATOM 780 O O . PRO A 1 98 ? 15.812 21.266 29.297 1 35.81 98 PRO A O 1
ATOM 783 N N . GLU A 1 99 ? 14.625 22.859 28.875 1 37.44 99 GLU A N 1
ATOM 784 C CA . GLU A 1 99 ? 15.523 23.672 28.062 1 37.44 99 GLU A CA 1
ATOM 785 C C . GLU A 1 99 ? 16.797 24.016 28.812 1 37.44 99 GLU A C 1
ATOM 787 O O . GLU A 1 99 ? 16.781 24.797 29.766 1 37.44 99 GLU A O 1
ATOM 792 N N . GLU A 1 100 ? 17.625 23.031 29.172 1 37.19 100 GLU A N 1
ATOM 793 C CA . GLU A 1 100 ? 18.875 23.594 29.703 1 37.19 100 GLU A CA 1
ATOM 794 C C . GLU A 1 100 ? 19.422 24.672 28.766 1 37.19 100 GLU A C 1
ATOM 796 O O . GLU A 1 100 ? 19.609 24.422 27.578 1 37.19 100 GLU A O 1
ATOM 801 N N . SER A 1 101 ? 19.141 25.922 29.031 1 37.75 101 SER A N 1
ATOM 802 C CA . SER A 1 101 ? 19.719 27.156 28.5 1 37.75 101 SER A CA 1
ATOM 803 C C . SER A 1 101 ? 21.188 26.969 28.109 1 37.75 101 SER A C 1
ATOM 805 O O . SER A 1 101 ? 21.969 26.469 28.906 1 37.75 101 SER A O 1
ATOM 807 N N . ALA A 1 102 ? 21.422 26.641 26.938 1 39.16 102 ALA A N 1
ATOM 808 C CA . ALA A 1 102 ? 22.812 26.688 26.516 1 39.16 102 ALA A CA 1
ATOM 809 C C . ALA A 1 102 ? 23.516 27.922 27.078 1 39.16 102 ALA A C 1
ATOM 811 O O . ALA A 1 102 ? 22.953 29.016 27.109 1 39.16 102 ALA A O 1
ATOM 812 N N . PRO A 1 103 ? 24.438 27.75 27.984 1 35.44 103 PRO A N 1
ATOM 813 C CA . PRO A 1 103 ? 25.203 28.906 28.469 1 35.44 103 PRO A CA 1
ATOM 814 C C . PRO A 1 103 ? 25.766 29.766 27.344 1 35.44 103 PRO A C 1
ATOM 816 O O . PRO A 1 103 ? 26.109 29.234 26.281 1 35.44 103 PRO A O 1
ATOM 819 N N . ILE A 1 104 ? 25.203 30.875 27.062 1 32.66 104 ILE A N 1
ATOM 820 C CA . ILE A 1 104 ? 25.781 31.922 26.219 1 32.66 104 ILE A CA 1
ATOM 821 C C . ILE A 1 104 ? 27.281 31.984 26.453 1 32.66 104 ILE A C 1
ATOM 823 O O . ILE A 1 104 ? 27.734 32.219 27.578 1 32.66 104 ILE A O 1
ATOM 827 N N . GLN A 1 105 ? 28.031 31 25.906 1 34.78 105 GLN A N 1
ATOM 828 C CA . GLN A 1 105 ? 29.469 31.234 26 1 34.78 105 GLN A CA 1
ATOM 829 C C . GLN A 1 105 ? 29.797 32.688 25.672 1 34.78 105 GLN A C 1
ATOM 831 O O . GLN A 1 105 ? 29.547 33.156 24.562 1 34.78 105 GLN A O 1
ATOM 836 N N . GLY A 1 106 ? 29.594 33.656 26.641 1 26.28 106 GLY A N 1
ATOM 837 C CA . GLY A 1 106 ? 30.125 35 26.688 1 26.28 106 GLY A CA 1
ATOM 838 C C . GLY A 1 106 ? 31.562 35.094 26.219 1 26.28 106 GLY A C 1
ATOM 839 O O . GLY A 1 106 ? 32.375 34.219 26.531 1 26.28 106 GLY A O 1
ATOM 840 N N . TYR A 1 107 ? 31.875 35.562 24.922 1 32.88 107 TYR A N 1
ATOM 841 C CA . TYR A 1 107 ? 33.125 36.125 24.453 1 32.88 107 TYR A CA 1
ATOM 842 C C . TYR A 1 107 ? 33.812 36.938 25.562 1 32.88 107 TYR A C 1
ATOM 844 O O . TYR A 1 107 ? 33.219 37.906 26.062 1 32.88 107 TYR A O 1
ATOM 852 N N . MET A 1 108 ? 34.406 36.375 26.609 1 24.03 108 MET A N 1
ATOM 853 C CA . MET A 1 108 ? 35.375 37.219 27.281 1 24.03 108 MET A CA 1
ATOM 854 C C . MET A 1 108 ? 36.625 37.406 26.422 1 24.03 108 MET A C 1
ATOM 856 O O . MET A 1 108 ? 37 36.531 25.656 1 24.03 108 MET A O 1
ATOM 860 N N . MET B 1 1 ? -12.641 31.062 10.805 1 52.66 1 MET B N 1
ATOM 861 C CA . MET B 1 1 ? -12.219 30.875 9.422 1 52.66 1 MET B CA 1
ATOM 862 C C . MET B 1 1 ? -12.602 29.5 8.906 1 52.66 1 MET B C 1
ATOM 864 O O . MET B 1 1 ? -12.359 28.484 9.578 1 52.66 1 MET B O 1
ATOM 868 N N . GLU B 1 2 ? -13.695 29.562 8.016 1 61.78 2 GLU B N 1
ATOM 869 C CA . GLU B 1 2 ? -14.195 28.297 7.488 1 61.78 2 GLU B CA 1
ATOM 870 C C . GLU B 1 2 ? -13.109 27.562 6.695 1 61.78 2 GLU B C 1
ATOM 872 O O . GLU B 1 2 ? -12.461 28.156 5.828 1 61.78 2 GLU B O 1
ATOM 877 N N . PHE B 1 3 ? -12.391 26.75 7.285 1 72.62 3 PHE B N 1
ATOM 878 C CA . PHE B 1 3 ? -11.367 25.953 6.617 1 72.62 3 PHE B CA 1
ATOM 879 C C . PHE B 1 3 ? -11.992 24.984 5.625 1 72.62 3 PHE B C 1
ATOM 881 O O . PHE B 1 3 ? -12.891 24.219 5.98 1 72.62 3 PHE B O 1
ATOM 888 N N . ALA B 1 4 ? -11.906 25.516 4.309 1 87.19 4 ALA B N 1
ATOM 889 C CA . ALA B 1 4 ? -12.461 24.594 3.314 1 87.19 4 ALA B CA 1
ATOM 890 C C . ALA B 1 4 ? -11.391 23.641 2.807 1 87.19 4 ALA B C 1
ATOM 892 O O . ALA B 1 4 ? -10.227 24 2.686 1 87.19 4 ALA B O 1
ATOM 893 N N . LEU B 1 5 ? -11.711 22.422 2.758 1 94 5 LEU B N 1
ATOM 894 C CA . LEU B 1 5 ? -10.844 21.375 2.209 1 94 5 LEU B CA 1
ATOM 895 C C . LEU B 1 5 ? -11.312 20.953 0.826 1 94 5 LEU B C 1
ATOM 897 O O . LEU B 1 5 ? -12.492 20.625 0.643 1 94 5 LEU B O 1
ATOM 901 N N . GLU B 1 6 ? -10.453 21.25 -0.154 1 94.81 6 GLU B N 1
ATOM 902 C CA . GLU B 1 6 ? -10.734 20.75 -1.5 1 94.81 6 GLU B CA 1
ATOM 903 C C . GLU B 1 6 ? -9.898 19.516 -1.821 1 94.81 6 GLU B C 1
ATOM 905 O O . GLU B 1 6 ? -8.68 19.516 -1.635 1 94.81 6 GLU B O 1
ATOM 910 N N . ILE B 1 7 ? -10.547 18.484 -2.299 1 98.06 7 ILE B N 1
ATOM 911 C CA . ILE B 1 7 ? -9.852 17.266 -2.688 1 98.06 7 ILE B CA 1
ATOM 912 C C . ILE B 1 7 ? -9.82 17.156 -4.211 1 98.06 7 ILE B C 1
ATOM 914 O O . ILE B 1 7 ? -10.859 17.234 -4.867 1 98.06 7 ILE B O 1
ATOM 918 N N . VAL B 1 8 ? -8.648 17.062 -4.746 1 97.94 8 VAL B N 1
ATOM 919 C CA . VAL B 1 8 ? -8.5 16.906 -6.191 1 97.94 8 VAL B CA 1
ATOM 920 C C . VAL B 1 8 ? -7.613 15.695 -6.488 1 97.94 8 VAL B C 1
ATOM 922 O O . VAL B 1 8 ? -6.816 15.281 -5.648 1 97.94 8 VAL B O 1
ATOM 925 N N . LYS B 1 9 ? -7.777 15.094 -7.684 1 98.69 9 LYS B N 1
ATOM 926 C CA . LYS B 1 9 ? -6.91 14.016 -8.148 1 98.69 9 LYS B CA 1
ATOM 927 C C . LYS B 1 9 ? -5.746 14.562 -8.969 1 98.69 9 LYS B C 1
ATOM 929 O O . LYS B 1 9 ? -5.922 15.477 -9.766 1 98.69 9 LYS B O 1
ATOM 934 N N . ALA B 1 10 ? -4.539 13.969 -8.711 1 98.62 10 ALA B N 1
ATOM 935 C CA . ALA B 1 10 ? -3.396 14.305 -9.562 1 98.62 10 ALA B CA 1
ATOM 936 C C . ALA B 1 10 ? -3.666 13.93 -11.016 1 98.62 10 ALA B C 1
ATOM 938 O O . ALA B 1 10 ? -4.453 13.023 -11.297 1 98.62 10 ALA B O 1
ATOM 939 N N . ASP B 1 11 ? -2.99 14.617 -11.945 1 97.62 11 ASP B N 1
ATOM 940 C CA . ASP B 1 11 ? -3.152 14.352 -13.367 1 97.62 11 ASP B CA 1
ATOM 941 C C . ASP B 1 11 ? -2.836 12.898 -13.703 1 97.62 11 ASP B C 1
ATOM 943 O O . ASP B 1 11 ? -3.482 12.297 -14.562 1 97.62 11 ASP B O 1
ATOM 947 N N . LYS B 1 12 ? -1.896 12.289 -13 1 97.38 12 LYS B N 1
ATOM 948 C CA . LYS B 1 12 ? -1.448 10.93 -13.289 1 97.38 12 LYS B CA 1
ATOM 949 C C . LYS B 1 12 ? -2 9.938 -12.258 1 97.38 12 LYS B C 1
ATOM 951 O O . LYS B 1 12 ? -1.411 8.883 -12.031 1 97.38 12 LYS B O 1
ATOM 956 N N . PHE B 1 13 ? -3.078 10.375 -11.68 1 98.5 13 PHE B N 1
ATOM 957 C CA . PHE B 1 13 ? -3.713 9.508 -10.688 1 98.5 13 PHE B CA 1
ATOM 958 C C . PHE B 1 13 ? -4.066 8.156 -11.297 1 98.5 13 PHE B C 1
ATOM 960 O O . PHE B 1 13 ? -4.578 8.086 -12.414 1 98.5 13 PHE B O 1
ATOM 967 N N . ARG B 1 14 ? -3.807 7.129 -10.508 1 97.69 14 ARG B N 1
ATOM 968 C CA . ARG B 1 14 ? -4.285 5.797 -10.867 1 97.69 14 ARG B CA 1
ATOM 969 C C . ARG B 1 14 ? -4.539 4.953 -9.625 1 97.69 14 ARG B C 1
ATOM 971 O O . ARG B 1 14 ? -3.947 5.191 -8.57 1 97.69 14 ARG B O 1
ATOM 978 N N . GLN B 1 15 ? -5.422 4.043 -9.758 1 98.44 15 GLN B N 1
ATOM 979 C CA . GLN B 1 15 ? -5.598 2.99 -8.766 1 98.44 15 GLN B CA 1
ATOM 980 C C . GLN B 1 15 ? -4.633 1.832 -9.008 1 98.44 15 GLN B C 1
ATOM 982 O O . GLN B 1 15 ? -4.441 1.411 -10.148 1 98.44 15 GLN B O 1
ATOM 987 N N . ILE B 1 16 ? -4.016 1.405 -7.949 1 98.69 16 ILE B N 1
ATOM 988 C CA . ILE B 1 16 ? -3.004 0.358 -8.047 1 98.69 16 ILE B CA 1
ATOM 989 C C . ILE B 1 16 ? -3.357 -0.792 -7.109 1 98.69 16 ILE B C 1
ATOM 991 O O . ILE B 1 16 ? -3.625 -0.573 -5.926 1 98.69 16 ILE B O 1
ATOM 995 N N . TYR B 1 17 ? -3.43 -1.968 -7.648 1 98.69 17 TYR B N 1
ATOM 996 C CA . TYR B 1 17 ? -3.514 -3.172 -6.828 1 98.69 17 TYR B CA 1
ATOM 997 C C . TYR B 1 17 ? -2.127 -3.75 -6.566 1 98.69 17 TYR B C 1
ATOM 999 O O . TYR B 1 17 ? -1.285 -3.793 -7.469 1 98.69 17 TYR B O 1
ATOM 1007 N N . ALA B 1 18 ? -1.908 -4.176 -5.348 1 98.75 18 ALA B N 1
ATOM 1008 C CA . ALA B 1 18 ? -0.63 -4.801 -5.012 1 98.75 18 ALA B CA 1
ATOM 1009 C C . ALA B 1 18 ? -0.821 -5.953 -4.031 1 98.75 18 ALA B C 1
ATOM 1011 O O . ALA B 1 18 ? -1.72 -5.914 -3.186 1 98.75 18 ALA B O 1
ATOM 1012 N N . VAL B 1 19 ? 0.137 -6.941 -4.113 1 98.25 19 VAL B N 1
ATOM 1013 C CA . VAL B 1 19 ? 0.05 -8.086 -3.211 1 98.25 19 VAL B CA 1
ATOM 1014 C C . VAL B 1 19 ? 1.087 -7.945 -2.098 1 98.25 19 VAL B C 1
ATOM 1016 O O . VAL B 1 19 ? 1.022 -8.648 -1.09 1 98.25 19 VAL B O 1
ATOM 1019 N N . GLY B 1 20 ? 2.059 -7.035 -2.34 1 98.31 20 GLY B N 1
ATOM 1020 C CA . GLY B 1 20 ? 3.109 -6.875 -1.347 1 98.31 20 GLY B CA 1
ATOM 1021 C C . GLY B 1 20 ? 3.9 -5.594 -1.515 1 98.31 20 GLY B C 1
ATOM 1022 O O . GLY B 1 20 ? 3.602 -4.785 -2.396 1 98.31 20 GLY B O 1
ATOM 1023 N N . ALA B 1 21 ? 4.824 -5.426 -0.569 1 98.69 21 ALA B N 1
ATOM 1024 C CA . ALA B 1 21 ? 5.719 -4.273 -0.575 1 98.69 21 ALA B CA 1
ATOM 1025 C C . ALA B 1 21 ? 7.148 -4.684 -0.235 1 98.69 21 ALA B C 1
ATOM 1027 O O . ALA B 1 21 ? 7.363 -5.648 0.5 1 98.69 21 ALA B O 1
ATOM 1028 N N . MET B 1 22 ? 8.039 -3.951 -0.835 1 98.44 22 MET B N 1
ATOM 1029 C CA . MET B 1 22 ? 9.453 -4.07 -0.502 1 98.44 22 MET B CA 1
ATOM 1030 C C . MET B 1 22 ? 10.117 -2.699 -0.447 1 98.44 22 MET B C 1
ATOM 1032 O O . MET B 1 22 ? 9.523 -1.7 -0.853 1 98.44 22 MET B O 1
ATOM 1036 N N . GLY B 1 23 ? 11.297 -2.635 0.109 1 98.25 23 GLY B N 1
ATOM 1037 C CA . GLY B 1 23 ? 12.016 -1.378 0.263 1 98.25 23 GLY B CA 1
ATOM 1038 C C . GLY B 1 23 ? 12.734 -1.26 1.594 1 98.25 23 GLY B C 1
ATOM 1039 O O . GLY B 1 23 ? 13.258 -2.246 2.111 1 98.25 23 GLY B O 1
ATOM 1040 N N . GLY B 1 24 ? 12.812 -0.057 2.053 1 97.75 24 GLY B N 1
ATOM 1041 C CA . GLY B 1 24 ? 13.562 0.219 3.268 1 97.75 24 GLY B CA 1
ATOM 1042 C C . GLY B 1 24 ? 13.508 1.678 3.682 1 97.75 24 GLY B C 1
ATOM 1043 O O . GLY B 1 24 ? 12.5 2.354 3.471 1 97.75 24 GLY B O 1
ATOM 1044 N N . HIS B 1 25 ? 14.516 2.012 4.531 1 98.44 25 HIS B N 1
ATOM 1045 C CA . HIS B 1 25 ? 14.555 3.377 5.047 1 98.44 25 HIS B CA 1
ATOM 1046 C C . HIS B 1 25 ? 15.977 3.92 5.066 1 98.44 25 HIS B C 1
ATOM 1048 O O . HIS B 1 25 ? 16.938 3.15 5.078 1 98.44 25 HIS B O 1
ATOM 1054 N N . SER B 1 26 ? 16.094 5.223 4.906 1 97.81 26 SER B N 1
ATOM 1055 C CA . SER B 1 26 ? 17.266 6.027 5.191 1 97.81 26 SER B CA 1
ATOM 1056 C C . SER B 1 26 ? 17.031 6.984 6.352 1 97.81 26 SER B C 1
ATOM 1058 O O . SER B 1 26 ? 15.93 7.023 6.91 1 97.81 26 SER B O 1
ATOM 1060 N N . PRO B 1 27 ? 18.016 7.766 6.785 1 97.38 27 PRO B N 1
ATOM 1061 C CA . PRO B 1 27 ? 17.766 8.758 7.832 1 97.38 27 PRO B CA 1
ATOM 1062 C C . PRO B 1 27 ? 16.688 9.773 7.434 1 97.38 27 PRO B C 1
ATOM 1064 O O . PRO B 1 27 ? 16.047 10.367 8.297 1 97.38 27 PRO B O 1
ATOM 1067 N N . TYR B 1 28 ? 16.422 9.906 6.16 1 97.19 28 TYR B N 1
ATOM 1068 C CA . TYR B 1 28 ? 15.602 11.031 5.703 1 97.19 28 TYR B CA 1
ATOM 1069 C C . TYR B 1 28 ? 14.25 10.539 5.18 1 97.19 28 TYR B C 1
ATOM 1071 O O . TYR B 1 28 ? 13.297 11.32 5.086 1 97.19 28 TYR B O 1
ATOM 1079 N N . ASP B 1 29 ? 14.203 9.195 4.762 1 98.38 29 ASP B N 1
ATOM 1080 C CA . ASP B 1 29 ? 12.945 8.797 4.129 1 98.38 29 ASP B CA 1
ATOM 1081 C C . ASP B 1 29 ? 12.719 7.297 4.25 1 98.38 29 ASP B C 1
ATOM 1083 O O . ASP B 1 29 ? 13.633 6.555 4.629 1 98.38 29 ASP B O 1
ATOM 1087 N N . PHE B 1 30 ? 11.469 6.91 4.137 1 98.81 30 PHE B N 1
ATOM 1088 C CA . PHE B 1 30 ? 11.008 5.543 3.928 1 98.81 30 PHE B CA 1
ATOM 1089 C C . PHE B 1 30 ? 10.578 5.332 2.48 1 98.81 30 PHE B C 1
ATOM 1091 O O . PHE B 1 30 ? 9.883 6.168 1.904 1 98.81 30 PHE B O 1
ATOM 1098 N N . ARG B 1 31 ? 11 4.223 1.882 1 98.81 31 ARG B N 1
ATOM 1099 C CA . ARG B 1 31 ? 10.656 3.873 0.505 1 98.81 31 ARG B CA 1
ATOM 1100 C C . ARG B 1 31 ? 9.984 2.508 0.437 1 98.81 31 ARG B C 1
ATOM 1102 O O . ARG B 1 31 ? 10.523 1.518 0.937 1 98.81 31 ARG B O 1
ATOM 1109 N N . MET B 1 32 ? 8.766 2.514 -0.173 1 98.88 32 MET B N 1
ATOM 1110 C CA . MET B 1 32 ? 7.965 1.3 -0.284 1 98.88 32 MET B CA 1
ATOM 1111 C C . MET B 1 32 ? 7.57 1.038 -1.734 1 98.88 32 MET B C 1
ATOM 1113 O O . MET B 1 32 ? 6.773 1.781 -2.309 1 98.88 32 MET B O 1
ATOM 1117 N N . ALA B 1 33 ? 8.156 0.036 -2.289 1 98.88 33 ALA B N 1
ATOM 1118 C CA . ALA B 1 33 ? 7.789 -0.394 -3.637 1 98.88 33 ALA B CA 1
ATOM 1119 C C . ALA B 1 33 ? 6.688 -1.448 -3.596 1 98.88 33 ALA B C 1
ATOM 1121 O O . ALA B 1 33 ? 6.875 -2.529 -3.031 1 98.88 33 ALA B O 1
ATOM 1122 N N . PHE B 1 34 ? 5.523 -1.118 -4.156 1 98.94 34 PHE B N 1
ATOM 1123 C CA . PHE B 1 34 ? 4.387 -2.029 -4.191 1 98.94 34 PHE B CA 1
ATOM 1124 C C . PHE B 1 34 ? 4.414 -2.889 -5.449 1 98.94 34 PHE B C 1
ATOM 1126 O O . PHE B 1 34 ? 4.688 -2.387 -6.543 1 98.94 34 PHE B O 1
ATOM 1133 N N . TYR B 1 35 ? 4.16 -4.223 -5.234 1 98.88 35 TYR B N 1
ATOM 1134 C CA . TYR B 1 35 ? 4.414 -5.113 -6.359 1 98.88 35 TYR B CA 1
ATOM 1135 C C . TYR B 1 35 ? 3.363 -6.211 -6.434 1 98.88 35 TYR B C 1
ATOM 1137 O O . TYR B 1 35 ? 2.613 -6.43 -5.48 1 98.88 35 TYR B O 1
ATOM 1145 N N . ASN B 1 36 ? 3.291 -6.875 -7.602 1 98.81 36 ASN B N 1
ATOM 1146 C CA . ASN B 1 36 ? 2.566 -8.117 -7.852 1 98.81 36 ASN B CA 1
ATOM 1147 C C . ASN B 1 36 ? 3.5 -9.219 -8.344 1 98.81 36 ASN B C 1
ATOM 1149 O O . ASN B 1 36 ? 4.43 -8.961 -9.109 1 98.81 36 ASN B O 1
ATOM 1153 N N . ASP B 1 37 ? 3.258 -10.414 -7.863 1 97.94 37 ASP B N 1
ATOM 1154 C CA . ASP B 1 37 ? 4.047 -11.57 -8.273 1 97.94 37 ASP B CA 1
ATOM 1155 C C . ASP B 1 37 ? 3.273 -12.438 -9.266 1 97.94 37 ASP B C 1
ATOM 1157 O O . ASP B 1 37 ? 2.07 -12.648 -9.109 1 97.94 37 ASP B O 1
ATOM 1161 N N . SER B 1 38 ? 3.994 -12.875 -10.305 1 97.12 38 SER B N 1
ATOM 1162 C CA . SER B 1 38 ? 3.404 -13.797 -11.273 1 97.12 38 SER B CA 1
ATOM 1163 C C . SER B 1 38 ? 4.398 -14.875 -11.688 1 97.12 38 SER B C 1
ATOM 1165 O O . SER B 1 38 ? 5.566 -14.586 -11.953 1 97.12 38 SER B O 1
ATOM 1167 N N . PRO B 1 39 ? 3.912 -16.109 -11.68 1 94.81 39 PRO B N 1
ATOM 1168 C CA . PRO B 1 39 ? 4.773 -17.156 -12.227 1 94.81 39 PRO B CA 1
ATOM 1169 C C . PRO B 1 39 ? 4.895 -17.078 -13.75 1 94.81 39 PRO B C 1
ATOM 1171 O O . PRO B 1 39 ? 3.92 -16.766 -14.438 1 94.81 39 PRO B O 1
ATOM 1174 N N . LYS B 1 40 ? 6.164 -17.266 -14.164 1 93.5 40 LYS B N 1
ATOM 1175 C CA . LYS B 1 40 ? 6.402 -17.297 -15.602 1 93.5 40 LYS B CA 1
ATOM 1176 C C . LYS B 1 40 ? 7.297 -18.469 -15.984 1 93.5 40 LYS B C 1
ATOM 1178 O O . LYS B 1 40 ? 8.141 -18.906 -15.195 1 93.5 40 LYS B O 1
ATOM 1183 N N . ALA B 1 41 ? 6.961 -18.953 -17.094 1 89.44 41 ALA B N 1
ATOM 1184 C CA . ALA B 1 41 ? 7.84 -19.953 -17.703 1 89.44 41 ALA B CA 1
ATOM 1185 C C . ALA B 1 41 ? 8.836 -19.297 -18.656 1 89.44 41 ALA B C 1
ATOM 1187 O O . ALA B 1 41 ? 8.477 -18.406 -19.438 1 89.44 41 ALA B O 1
ATOM 1188 N N . VAL B 1 42 ? 10.125 -19.578 -18.375 1 85.69 42 VAL B N 1
ATOM 1189 C CA . VAL B 1 42 ? 11.164 -19.078 -19.266 1 85.69 42 VAL B CA 1
ATOM 1190 C C . VAL B 1 42 ? 11.977 -20.25 -19.828 1 85.69 42 VAL B C 1
ATOM 1192 O O . VAL B 1 42 ? 12.156 -21.266 -19.141 1 85.69 42 VAL B O 1
ATOM 1195 N N . VAL B 1 43 ? 12.305 -20.188 -20.953 1 84.56 43 VAL B N 1
ATOM 1196 C CA . VAL B 1 43 ? 13.125 -21.219 -21.594 1 84.56 43 VAL B CA 1
ATOM 1197 C C . VAL B 1 43 ? 14.602 -20.844 -21.484 1 84.56 43 VAL B C 1
ATOM 1199 O O . VAL B 1 43 ? 15.008 -19.766 -21.922 1 84.56 43 VAL B O 1
ATOM 1202 N N . GLN B 1 44 ? 15.297 -21.609 -20.75 1 83 44 GLN B N 1
ATOM 1203 C CA . GLN B 1 44 ? 16.75 -21.484 -20.641 1 83 44 GLN B CA 1
ATOM 1204 C C . GLN B 1 44 ? 17.453 -22.766 -21.031 1 83 44 GLN B C 1
ATOM 1206 O O . GLN B 1 44 ? 17.172 -23.844 -20.484 1 83 44 GLN B O 1
ATOM 1211 N N . ASP B 1 45 ? 18.375 -22.5 -22 1 86.56 45 ASP B N 1
ATOM 1212 C CA . ASP B 1 45 ? 19.125 -23.641 -22.5 1 86.56 45 ASP B CA 1
ATOM 1213 C C . ASP B 1 45 ? 18.203 -24.797 -22.891 1 86.56 45 ASP B C 1
ATOM 1215 O O . ASP B 1 45 ? 18.453 -25.953 -22.547 1 86.56 45 ASP B O 1
ATOM 1219 N N . GLY B 1 46 ? 17.188 -24.578 -23.438 1 86.5 46 GLY B N 1
ATOM 1220 C CA . GLY B 1 46 ? 16.25 -25.562 -23.922 1 86.5 46 GLY B CA 1
ATOM 1221 C C . GLY B 1 46 ? 15.352 -26.109 -22.828 1 86.5 46 GLY B C 1
ATOM 1222 O O . GLY B 1 46 ? 14.547 -27.016 -23.078 1 86.5 46 GLY B O 1
ATOM 1223 N N . LYS B 1 47 ? 15.609 -25.734 -21.734 1 88.44 47 LYS B N 1
ATOM 1224 C CA . LYS B 1 47 ? 14.805 -26.203 -20.609 1 88.44 47 LYS B CA 1
ATOM 1225 C C . LYS B 1 47 ? 13.852 -25.109 -20.109 1 88.44 47 LYS B C 1
ATOM 1227 O O . LYS B 1 47 ? 14.234 -23.953 -20.031 1 88.44 47 LYS B O 1
ATOM 1232 N N . GLN B 1 48 ? 12.688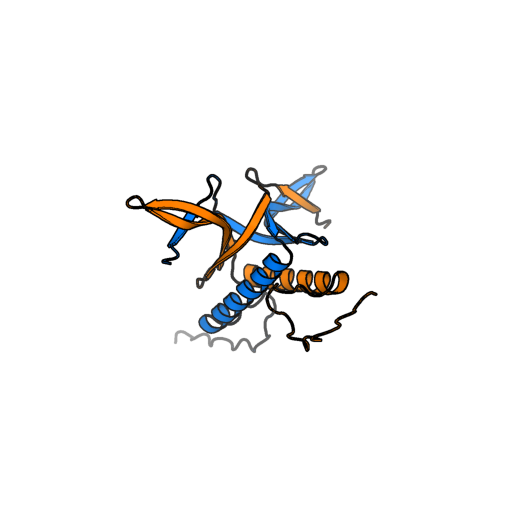 -25.578 -19.859 1 87.88 48 GLN B N 1
ATOM 1233 C CA . GLN B 1 48 ? 11.711 -24.656 -19.281 1 87.88 48 GLN B CA 1
ATOM 1234 C C . GLN B 1 48 ? 11.93 -24.484 -17.781 1 87.88 48 GLN B C 1
ATOM 1236 O O . GLN B 1 48 ? 11.93 -25.469 -17.031 1 87.88 48 GLN B O 1
ATOM 1241 N N . VAL B 1 49 ? 12.25 -23.234 -17.5 1 87.75 49 VAL B N 1
ATOM 1242 C CA . VAL B 1 49 ? 12.461 -22.922 -16.094 1 87.75 49 VAL B CA 1
ATOM 1243 C C . VAL B 1 49 ? 11.352 -22 -15.586 1 87.75 49 VAL B C 1
ATOM 1245 O O . VAL B 1 49 ? 10.922 -21.094 -16.297 1 87.75 49 VAL B O 1
ATOM 1248 N N . SER B 1 50 ? 10.891 -22.328 -14.398 1 90.88 50 SER B N 1
ATOM 1249 C CA . SER B 1 50 ? 9.891 -21.469 -13.773 1 90.88 50 SER B CA 1
ATOM 1250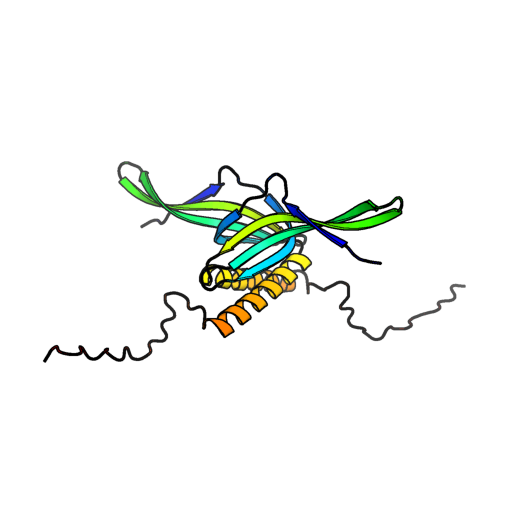 C C . SER B 1 50 ? 10.539 -20.312 -13.016 1 90.88 50 SER B C 1
ATOM 1252 O O . SER B 1 50 ? 11.43 -20.547 -12.188 1 90.88 50 SER B O 1
ATOM 1254 N N . VAL B 1 51 ? 10.117 -19.141 -13.445 1 93.31 51 VAL B N 1
ATOM 1255 C CA . VAL B 1 51 ? 10.656 -17.953 -12.805 1 93.31 51 VAL B CA 1
ATOM 1256 C C . VAL B 1 51 ? 9.523 -17.125 -12.188 1 93.31 51 VAL B C 1
ATOM 1258 O O . VAL B 1 51 ? 8.438 -17.031 -12.758 1 93.31 51 VAL B O 1
ATOM 1261 N N . MET B 1 52 ? 9.781 -16.594 -11.031 1 96.25 52 MET B N 1
ATOM 1262 C CA . MET B 1 52 ? 8.844 -15.656 -10.438 1 96.25 52 MET B CA 1
ATOM 1263 C C . MET B 1 52 ? 9.172 -14.227 -10.859 1 96.25 52 MET B C 1
ATOM 1265 O O . MET B 1 52 ? 10.281 -13.742 -10.633 1 96.25 52 MET B O 1
ATOM 1269 N N . GLU B 1 53 ? 8.211 -13.711 -11.578 1 96.88 53 GLU B N 1
ATOM 1270 C CA . GLU B 1 53 ? 8.383 -12.305 -11.922 1 96.88 53 GLU B CA 1
ATOM 1271 C C . GLU B 1 53 ? 7.688 -11.398 -10.906 1 96.88 53 GLU B C 1
ATOM 1273 O O . GLU B 1 53 ? 6.508 -11.586 -10.609 1 96.88 53 GLU B O 1
ATOM 1278 N N . ARG B 1 54 ? 8.43 -10.469 -10.367 1 98.44 54 ARG B N 1
ATOM 1279 C CA . ARG B 1 54 ? 7.906 -9.414 -9.5 1 98.44 54 ARG B CA 1
ATOM 1280 C C . ARG B 1 54 ? 7.816 -8.086 -10.242 1 98.44 54 ARG B C 1
ATOM 1282 O O . ARG B 1 54 ? 8.844 -7.48 -10.578 1 98.44 54 ARG B O 1
ATOM 1289 N N . ARG B 1 55 ? 6.613 -7.715 -10.523 1 98.69 55 ARG B N 1
ATOM 1290 C CA . ARG B 1 55 ? 6.371 -6.445 -11.203 1 98.69 55 ARG B CA 1
ATOM 1291 C C . ARG B 1 55 ? 6.121 -5.324 -10.203 1 98.69 55 ARG B C 1
ATOM 1293 O O . ARG B 1 55 ? 5.125 -5.344 -9.477 1 98.69 55 ARG B O 1
ATOM 1300 N N . VAL B 1 56 ? 7 -4.297 -10.125 1 98.94 56 VAL B N 1
ATOM 1301 C CA . VAL B 1 56 ? 6.863 -3.15 -9.234 1 98.94 56 VAL B CA 1
ATOM 1302 C C . VAL B 1 56 ? 5.953 -2.105 -9.867 1 98.94 56 VAL B C 1
ATOM 1304 O O . VAL B 1 56 ? 6.27 -1.562 -10.93 1 98.94 56 VAL B O 1
ATOM 1307 N N . GLU B 1 57 ? 4.855 -1.858 -9.211 1 98.81 57 GLU B N 1
ATOM 1308 C CA . GLU B 1 57 ? 3.826 -0.978 -9.75 1 98.81 57 GLU B CA 1
ATOM 1309 C C . GLU B 1 57 ? 4.16 0.488 -9.492 1 98.81 57 GLU B C 1
ATOM 1311 O O . GLU B 1 57 ? 3.898 1.351 -10.328 1 98.81 57 GLU B O 1
ATOM 1316 N N . THR B 1 58 ? 4.672 0.809 -8.297 1 98.81 58 THR B N 1
ATOM 1317 C CA . THR B 1 58 ? 4.992 2.16 -7.852 1 98.81 58 THR B CA 1
ATOM 1318 C C . THR B 1 58 ? 5.883 2.125 -6.609 1 98.81 58 THR B C 1
ATOM 1320 O O . THR B 1 58 ? 6 1.089 -5.953 1 98.81 58 THR B O 1
ATOM 1323 N N . GLU B 1 59 ? 6.562 3.172 -6.418 1 98.88 59 GLU B N 1
ATOM 1324 C CA . GLU B 1 59 ? 7.297 3.355 -5.172 1 98.88 59 GLU B CA 1
ATOM 1325 C C . GLU B 1 59 ? 6.832 4.605 -4.43 1 98.88 59 GLU B C 1
ATOM 1327 O O . GLU B 1 59 ? 6.82 5.699 -4.996 1 98.88 59 GLU B O 1
ATOM 1332 N N . LEU B 1 60 ? 6.371 4.414 -3.195 1 98.88 60 LEU B N 1
ATOM 1333 C CA . LEU B 1 60 ? 5.926 5.484 -2.311 1 98.88 60 LEU B CA 1
ATOM 1334 C C . LEU B 1 60 ? 7.07 5.965 -1.42 1 98.88 60 LEU B C 1
ATOM 1336 O O . LEU B 1 60 ? 7.781 5.152 -0.827 1 98.88 60 LEU B O 1
ATOM 1340 N N . ILE B 1 61 ? 7.281 7.254 -1.34 1 98.94 61 ILE B N 1
ATOM 1341 C CA . ILE B 1 61 ? 8.297 7.875 -0.499 1 98.94 61 ILE B CA 1
ATOM 1342 C C . ILE B 1 61 ? 7.625 8.703 0.596 1 98.94 61 ILE B C 1
ATOM 1344 O O . ILE B 1 61 ? 6.789 9.562 0.308 1 98.94 61 ILE B O 1
ATOM 1348 N N . LEU B 1 62 ? 7.984 8.453 1.829 1 98.81 62 LEU B N 1
ATOM 1349 C CA . LEU B 1 62 ? 7.434 9.141 2.994 1 98.81 62 LEU B CA 1
ATOM 1350 C C . LEU B 1 62 ? 8.547 9.656 3.895 1 98.81 62 LEU B C 1
ATOM 1352 O O . LEU B 1 62 ? 9.602 9.023 4.023 1 98.81 62 LEU B O 1
ATOM 1356 N N . SER B 1 63 ? 8.266 10.773 4.535 1 98.44 63 SER B N 1
ATOM 1357 C CA . SER B 1 63 ? 9.109 11.141 5.668 1 98.44 63 SER B CA 1
ATOM 1358 C C . SER B 1 63 ? 8.945 10.164 6.824 1 98.44 63 SER B C 1
ATOM 1360 O O . SER B 1 63 ? 7.961 9.422 6.879 1 98.44 63 SER B O 1
ATOM 1362 N N . PRO B 1 64 ? 9.875 10.18 7.762 1 98.5 64 PRO B N 1
ATOM 1363 C CA . PRO B 1 64 ? 9.742 9.305 8.93 1 98.5 64 PRO B CA 1
ATOM 1364 C C . PRO B 1 64 ? 8.453 9.547 9.703 1 98.5 64 PRO B C 1
ATOM 1366 O O . PRO B 1 64 ? 7.773 8.594 10.094 1 98.5 64 PRO B O 1
ATOM 1369 N N . LEU B 1 65 ? 8.07 10.773 9.898 1 98.06 65 LEU B N 1
ATOM 1370 C CA . LEU B 1 65 ? 6.832 11.086 10.617 1 98.06 65 LEU B CA 1
ATOM 1371 C C . LEU B 1 65 ? 5.617 10.586 9.836 1 98.06 65 LEU B C 1
ATOM 1373 O O . LEU B 1 65 ? 4.715 9.977 10.414 1 98.06 65 LEU B O 1
ATOM 1377 N N . ALA B 1 66 ? 5.645 10.82 8.531 1 98.44 66 ALA B N 1
ATOM 1378 C CA . ALA B 1 66 ? 4.539 10.359 7.695 1 98.44 66 ALA B CA 1
ATOM 1379 C C . ALA B 1 66 ? 4.434 8.836 7.719 1 98.44 66 ALA B C 1
ATOM 1381 O O . ALA B 1 66 ? 3.334 8.281 7.73 1 98.44 66 ALA B O 1
ATOM 1382 N N . ALA B 1 67 ? 5.555 8.164 7.688 1 98.75 67 ALA B N 1
ATOM 1383 C CA . ALA B 1 67 ? 5.566 6.699 7.734 1 98.75 67 ALA B CA 1
ATOM 1384 C C . ALA B 1 67 ? 4.949 6.191 9.039 1 98.75 67 ALA B C 1
ATOM 1386 O O . ALA B 1 67 ? 4.156 5.25 9.023 1 98.75 67 ALA B O 1
ATOM 1387 N N . LYS B 1 68 ? 5.336 6.855 10.086 1 98.5 68 LYS B N 1
ATOM 1388 C CA . LYS B 1 68 ? 4.789 6.477 11.383 1 98.5 68 LYS B CA 1
ATOM 1389 C C . LYS B 1 68 ? 3.283 6.711 11.438 1 98.5 68 LYS B C 1
ATOM 1391 O O . LYS B 1 68 ? 2.533 5.867 11.938 1 98.5 68 LYS B O 1
ATOM 1396 N N . GLU B 1 69 ? 2.838 7.812 10.953 1 98.06 69 GLU B N 1
ATOM 1397 C CA . GLU B 1 69 ? 1.409 8.109 10.93 1 98.06 69 GLU B CA 1
ATOM 1398 C C . GLU B 1 69 ? 0.652 7.109 10.062 1 98.06 69 GLU B C 1
ATOM 1400 O O . GLU B 1 69 ? -0.468 6.719 10.391 1 98.06 69 GLU B O 1
ATOM 1405 N N . LEU B 1 70 ? 1.278 6.734 8.945 1 98.5 70 LEU B N 1
ATOM 1406 C CA . LEU B 1 70 ? 0.651 5.734 8.094 1 98.5 70 LEU B CA 1
ATOM 1407 C C . LEU B 1 70 ? 0.507 4.406 8.82 1 98.5 70 LEU B C 1
ATOM 1409 O O . LEU B 1 70 ? -0.543 3.762 8.75 1 98.5 70 LEU B O 1
ATOM 1413 N N . ALA B 1 71 ? 1.568 3.973 9.484 1 98.38 71 ALA B N 1
ATOM 1414 C CA . ALA B 1 71 ? 1.528 2.715 10.227 1 98.38 71 ALA B CA 1
ATOM 1415 C C . ALA B 1 71 ? 0.413 2.727 11.266 1 98.38 71 ALA B C 1
ATOM 1417 O O . ALA B 1 71 ? -0.351 1.766 11.383 1 98.38 71 ALA B O 1
ATOM 1418 N N . ASP B 1 72 ? 0.355 3.854 12.023 1 97.81 72 ASP B N 1
ATOM 1419 C CA . ASP B 1 72 ? -0.68 3.982 13.047 1 97.81 72 ASP B CA 1
ATOM 1420 C C . ASP B 1 72 ? -2.074 3.928 12.43 1 97.81 72 ASP B C 1
ATOM 1422 O O . ASP B 1 72 ? -2.963 3.246 12.938 1 97.81 72 ASP B O 1
ATOM 1426 N N . TRP B 1 73 ? -2.215 4.672 11.391 1 98.38 73 TRP B N 1
ATOM 1427 C CA . TRP B 1 73 ? -3.484 4.734 10.672 1 98.38 73 TRP B CA 1
ATOM 1428 C C . TRP B 1 73 ? -3.896 3.35 10.18 1 98.38 73 TRP B C 1
ATOM 1430 O O . TRP B 1 73 ? -5.035 2.928 10.375 1 98.38 73 TRP B O 1
ATOM 1440 N N . LEU B 1 74 ? -3.012 2.629 9.508 1 98.5 74 LEU B N 1
ATOM 1441 C CA . LEU B 1 74 ? -3.287 1.309 8.953 1 98.5 74 LEU B CA 1
ATOM 1442 C C . LEU B 1 74 ? -3.594 0.306 10.055 1 98.5 74 LEU B C 1
ATOM 1444 O O . LEU B 1 74 ? -4.527 -0.492 9.938 1 98.5 74 LEU B O 1
ATOM 1448 N N . ASN B 1 75 ? -2.881 0.35 11.125 1 98.5 75 ASN B N 1
ATOM 1449 C CA . ASN B 1 75 ? -3.135 -0.535 12.258 1 98.5 75 ASN B CA 1
ATOM 1450 C C . ASN B 1 75 ? -4.539 -0.335 12.82 1 98.5 75 ASN B C 1
ATOM 1452 O O . ASN B 1 75 ? -5.227 -1.306 13.141 1 98.5 75 ASN B O 1
ATOM 1456 N N . ASN B 1 76 ? -4.926 0.907 12.977 1 98.38 76 ASN B N 1
ATOM 1457 C CA . ASN B 1 76 ? -6.262 1.2 13.484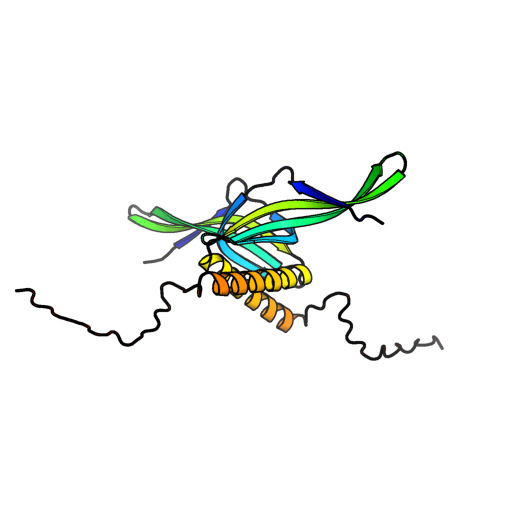 1 98.38 76 ASN B CA 1
ATOM 1458 C C . ASN B 1 76 ? -7.344 0.648 12.562 1 98.38 76 ASN B C 1
ATOM 1460 O O . ASN B 1 76 ? -8.352 0.119 13.031 1 98.38 76 ASN B O 1
ATOM 1464 N N . HIS B 1 77 ? -7.148 0.766 11.266 1 98.44 77 HIS B N 1
ATOM 1465 C CA . HIS B 1 77 ? -8.117 0.256 10.305 1 98.44 77 HIS B CA 1
ATOM 1466 C C . HIS B 1 77 ? -8.164 -1.268 10.32 1 98.44 77 HIS B C 1
ATOM 1468 O O . HIS B 1 77 ? -9.227 -1.862 10.125 1 98.44 77 HIS B O 1
ATOM 1474 N N . ILE B 1 78 ? -7.004 -1.917 10.531 1 98.5 78 ILE B N 1
ATOM 1475 C CA . ILE B 1 78 ? -6.957 -3.371 10.633 1 98.5 78 ILE B CA 1
ATOM 1476 C C . ILE B 1 78 ? -7.711 -3.83 11.875 1 98.5 78 ILE B C 1
ATOM 1478 O O . ILE B 1 78 ? -8.484 -4.789 11.82 1 98.5 78 ILE B O 1
ATOM 1482 N N . LYS B 1 79 ? -7.512 -3.115 12.977 1 98.5 79 LYS B N 1
ATOM 1483 C CA . LYS B 1 79 ? -8.234 -3.434 14.211 1 98.5 79 LYS B CA 1
ATOM 1484 C C . LYS B 1 79 ? -9.742 -3.32 14.008 1 98.5 79 LYS B C 1
ATOM 1486 O O . LYS B 1 79 ? -10.5 -4.191 14.438 1 98.5 79 LYS B O 1
ATOM 1491 N N . GLU B 1 80 ? -10.164 -2.312 13.359 1 98.38 80 GLU B N 1
ATOM 1492 C CA . GLU B 1 80 ? -11.586 -2.111 13.086 1 98.38 80 GLU B CA 1
ATOM 1493 C C . GLU B 1 80 ? -12.133 -3.203 12.172 1 98.38 80 GLU B C 1
ATOM 1495 O O . GLU B 1 80 ? -13.234 -3.709 12.391 1 98.38 80 GLU B O 1
ATOM 1500 N N . TYR B 1 81 ? -11.406 -3.52 11.133 1 98.56 81 TYR B N 1
ATOM 1501 C CA . TYR B 1 81 ? -11.789 -4.594 10.227 1 98.56 81 TYR B CA 1
ATOM 1502 C C . TYR B 1 81 ? -12 -5.902 10.977 1 98.56 81 TYR B C 1
ATOM 1504 O O . TYR B 1 81 ? -13.023 -6.57 10.805 1 98.56 81 TYR B O 1
ATOM 1512 N N . GLU B 1 82 ? -10.992 -6.25 11.805 1 98.38 82 GLU B N 1
ATOM 1513 C CA . GLU B 1 82 ? -11.031 -7.52 12.523 1 98.38 82 GLU B CA 1
ATOM 1514 C C . GLU B 1 82 ? -12.18 -7.539 13.531 1 98.38 82 GLU B C 1
ATOM 1516 O O . GLU B 1 82 ? -12.773 -8.594 13.781 1 98.38 82 GLU B O 1
ATOM 1521 N N . ARG B 1 83 ? -12.555 -6.398 14.109 1 98.19 83 ARG B N 1
ATOM 1522 C CA . ARG B 1 83 ? -13.703 -6.301 15 1 98.19 83 ARG B CA 1
ATOM 1523 C C . ARG B 1 83 ? -15 -6.594 14.258 1 98.19 83 ARG B C 1
ATOM 1525 O O . ARG B 1 83 ? -15.891 -7.254 14.797 1 98.19 83 ARG B O 1
ATOM 1532 N N . GLN B 1 84 ? -15.039 -6.184 13.047 1 97.88 84 GLN B N 1
ATOM 1533 C CA . GLN B 1 84 ? -16.281 -6.262 12.281 1 97.88 84 GLN B CA 1
ATOM 1534 C C . GLN B 1 84 ? -16.406 -7.605 11.562 1 97.88 84 GLN B C 1
ATOM 1536 O O . GLN B 1 84 ? -17.5 -8.156 11.445 1 97.88 84 GLN B O 1
ATOM 1541 N N . PHE B 1 85 ? -15.281 -8.109 11.078 1 97.44 85 PHE B N 1
ATOM 1542 C CA . PHE B 1 85 ? -15.375 -9.227 10.148 1 97.44 85 PHE B CA 1
ATOM 1543 C C . PHE B 1 85 ? -14.594 -10.43 10.656 1 97.44 85 PHE B C 1
ATOM 1545 O O . PHE B 1 85 ? -14.586 -11.484 10.023 1 97.44 85 PHE B O 1
ATOM 1552 N N . GLY B 1 86 ? -13.867 -10.312 11.836 1 97 86 GLY B N 1
ATOM 1553 C CA . GLY B 1 86 ? -13.062 -11.398 12.367 1 97 86 GLY B CA 1
ATOM 1554 C C . GLY B 1 86 ? -11.586 -11.266 12.062 1 97 86 GLY B C 1
ATOM 1555 O O . GLY B 1 86 ? -11.195 -10.469 11.203 1 97 86 GLY B O 1
ATOM 1556 N N . GLU B 1 87 ? -10.859 -12.031 12.625 1 96.94 87 GLU B N 1
ATOM 1557 C CA . GLU B 1 87 ? -9.406 -11.992 12.523 1 96.94 87 GLU B CA 1
ATOM 1558 C C . GLU B 1 87 ? -8.938 -12.32 11.109 1 96.94 87 GLU B C 1
ATOM 1560 O O . GLU B 1 87 ? -9.469 -13.227 10.477 1 96.94 87 GLU B O 1
ATOM 1565 N N . ILE B 1 88 ? -7.969 -11.5 10.664 1 97.06 88 ILE B N 1
ATOM 1566 C CA . ILE B 1 88 ? -7.309 -11.812 9.398 1 97.06 88 ILE B CA 1
ATOM 1567 C C . ILE B 1 88 ? -6.285 -12.922 9.609 1 97.06 88 ILE B C 1
ATOM 1569 O O . ILE B 1 88 ? -5.262 -12.711 10.273 1 97.06 88 ILE B O 1
ATOM 1573 N N . LYS B 1 89 ? -6.52 -14.039 9.047 1 91.31 89 LYS B N 1
ATOM 1574 C CA . LYS B 1 89 ? -5.656 -15.195 9.258 1 91.31 89 LYS B CA 1
ATOM 1575 C C . LYS B 1 89 ? -4.77 -15.453 8.039 1 91.31 89 LYS B C 1
ATOM 1577 O O . LYS B 1 89 ? -5.219 -15.32 6.902 1 91.31 89 LYS B O 1
ATOM 1582 N N . LYS B 1 90 ? -3.506 -15.703 8.359 1 86.12 90 LYS B N 1
ATOM 1583 C CA . LYS B 1 90 ? -2.627 -16.203 7.305 1 86.12 90 LYS B CA 1
ATOM 1584 C C . LYS B 1 90 ? -2.908 -17.672 6.996 1 86.12 90 LYS B C 1
ATOM 1586 O O . LYS B 1 90 ? -3.188 -18.453 7.906 1 86.12 90 LYS B O 1
ATOM 1591 N N . PRO B 1 91 ? -3.254 -18.016 5.75 1 73.31 91 PRO B N 1
ATOM 1592 C CA . PRO B 1 91 ? -3.65 -19.391 5.41 1 73.31 91 PRO B CA 1
ATOM 1593 C C . PRO B 1 91 ? -2.826 -20.438 6.145 1 73.31 91 PRO B C 1
ATOM 1595 O O . PRO B 1 91 ? -3.334 -21.516 6.461 1 73.31 91 PRO B O 1
ATOM 1598 N N . GLY B 1 92 ? -1.646 -20.266 6.566 1 60.47 92 GLY B N 1
ATOM 1599 C CA . GLY B 1 92 ? -0.839 -21.297 7.199 1 60.47 92 GLY B CA 1
ATOM 1600 C C . GLY B 1 92 ? -0.873 -21.234 8.719 1 60.47 92 GLY B C 1
ATOM 1601 O O . GLY B 1 92 ? -0.221 -22.031 9.391 1 60.47 92 GLY B O 1
ATOM 1602 N N . GLY B 1 93 ? -1.313 -20.203 9.227 1 50 93 GLY B N 1
ATOM 1603 C CA . GLY B 1 93 ? -1.356 -20.266 10.68 1 50 93 GLY B CA 1
ATOM 1604 C C . GLY B 1 93 ? -2.504 -21.094 11.219 1 50 93 GLY B C 1
ATOM 1605 O O . GLY B 1 93 ? -3.527 -20.562 11.641 1 50 93 GLY B O 1
ATOM 1606 N N . ARG B 1 94 ? -2.832 -22.141 10.641 1 43 94 ARG B N 1
ATOM 1607 C CA . ARG B 1 94 ? -3.717 -23.109 11.273 1 43 94 ARG B CA 1
ATOM 1608 C C . ARG B 1 94 ? -3.457 -23.188 12.773 1 43 94 ARG B C 1
ATOM 1610 O O . ARG B 1 94 ? -2.305 -23.266 13.211 1 43 94 ARG B O 1
ATOM 1617 N N . LYS B 1 95 ? -4.234 -22.594 13.594 1 39 95 LYS B N 1
ATOM 1618 C CA . LYS B 1 95 ? -4.148 -23.266 14.883 1 39 95 LYS B CA 1
ATOM 1619 C C . LYS B 1 95 ? -4.219 -24.781 14.719 1 39 95 LYS B C 1
ATOM 1621 O O . LYS B 1 95 ? -5.141 -25.297 14.086 1 39 95 LYS B O 1
ATOM 1626 N N . ALA B 1 96 ? -3.064 -25.547 14.648 1 36.88 96 ALA B N 1
ATOM 1627 C CA . ALA B 1 96 ? -3.256 -26.969 14.93 1 36.88 96 ALA B CA 1
ATOM 1628 C C . ALA B 1 96 ? -4.316 -27.172 16 1 36.88 96 ALA B C 1
ATOM 1630 O O . ALA B 1 96 ? -4.07 -26.906 17.188 1 36.88 96 ALA B O 1
ATOM 1631 N N . GLY B 1 97 ? -5.391 -26.469 15.992 1 35.06 97 GLY B N 1
ATOM 1632 C CA . GLY B 1 97 ? -6.262 -27.203 16.906 1 35.06 97 GLY B CA 1
ATOM 1633 C C . GLY B 1 97 ? -6.184 -28.703 16.734 1 35.06 97 GLY B C 1
ATOM 1634 O O . GLY B 1 97 ? -5.641 -29.203 15.75 1 35.06 97 GLY B O 1
ATOM 1635 N N . PRO B 1 98 ? -6.438 -29.547 17.828 1 29.52 98 PRO B N 1
ATOM 1636 C CA . PRO B 1 98 ? -6.48 -31 17.625 1 29.52 98 PRO B CA 1
ATOM 1637 C C . PRO B 1 98 ? -7.277 -31.391 16.375 1 29.52 98 PRO B C 1
ATOM 1639 O O . PRO B 1 98 ? -8.305 -30.781 16.078 1 29.52 98 PRO B O 1
ATOM 1642 N N . GLU B 1 99 ? -6.488 -31.562 15.438 1 31 99 GLU B N 1
ATOM 1643 C CA . GLU B 1 99 ? -7.211 -32.438 14.516 1 31 99 GLU B CA 1
ATOM 1644 C C . GLU B 1 99 ? -8.18 -33.344 15.266 1 31 99 GLU B C 1
ATOM 1646 O O . GLU B 1 99 ? -7.77 -34.125 16.141 1 31 99 GLU B O 1
ATOM 1651 N N . GLU B 1 100 ? -9.562 -33.094 15.32 1 30.06 100 GLU B N 1
ATOM 1652 C CA . GLU B 1 100 ? -10.406 -34.281 15.391 1 30.06 100 GLU B CA 1
ATOM 1653 C C . GLU B 1 100 ? -10.156 -35.188 14.195 1 30.06 100 GLU B C 1
ATOM 1655 O O . GLU B 1 100 ? -10.297 -34.781 13.047 1 30.06 100 GLU B O 1
ATOM 1660 N N . SER B 1 101 ? -9.172 -35.906 14.312 1 30.66 101 SER B N 1
ATOM 1661 C CA . SER B 1 101 ? -9.195 -37.156 13.539 1 30.66 101 SER B CA 1
ATOM 1662 C C . SER B 1 101 ? -10.617 -37.594 13.25 1 30.66 101 SER B C 1
ATOM 1664 O O . SER B 1 101 ? -10.836 -38.688 12.719 1 30.66 101 SER B O 1
ATOM 1666 N N . ALA B 1 102 ? -11.516 -37 13.047 1 30.05 102 ALA B N 1
ATOM 1667 C CA . ALA B 1 102 ? -12.938 -37 13.383 1 30.05 102 ALA B CA 1
ATOM 1668 C C . ALA B 1 102 ? -13.75 -37.625 12.25 1 30.05 102 ALA B C 1
ATOM 1670 O O . ALA B 1 102 ? -13.57 -37.281 11.078 1 30.05 102 ALA B O 1
ATOM 1671 N N . PRO B 1 103 ? -15.312 -38.438 12.281 1 26.59 103 PRO B N 1
ATOM 1672 C CA . PRO B 1 103 ? -15.82 -39.781 11.93 1 26.59 103 PRO B CA 1
ATOM 1673 C C . PRO B 1 103 ? -15.93 -40 10.422 1 26.59 103 PRO B C 1
ATOM 1675 O O . PRO B 1 103 ? -16.25 -39.062 9.688 1 26.59 103 PRO B O 1
ATOM 1678 N N . ILE B 1 104 ? -15.695 -41.594 10.008 1 19.45 104 ILE B N 1
ATOM 1679 C CA . ILE B 1 104 ? -16.094 -42.969 9.68 1 19.45 104 ILE B CA 1
ATOM 1680 C C . ILE B 1 104 ? -17.594 -43.125 9.93 1 19.45 104 ILE B C 1
ATOM 1682 O O . ILE B 1 104 ? -18.016 -43.344 11.07 1 19.45 104 ILE B O 1
ATOM 1686 N N . GLN B 1 105 ? -18.359 -42.125 9.422 1 24.84 105 GLN B N 1
ATOM 1687 C CA . GLN B 1 105 ? -19.656 -42.781 9.258 1 24.84 105 GLN B CA 1
ATOM 1688 C C . GLN B 1 105 ? -19.688 -43.625 7.984 1 24.84 105 GLN B C 1
ATOM 1690 O O . GLN B 1 105 ? -19.453 -43.125 6.887 1 24.84 105 GLN B O 1
ATOM 1695 N N . GLY B 1 106 ? -19.844 -44.875 8.195 1 18.41 106 GLY B N 1
ATOM 1696 C CA . GLY B 1 106 ? -20.5 -46.031 7.605 1 18.41 106 GLY B CA 1
ATOM 1697 C C . GLY B 1 106 ? -21.984 -45.812 7.32 1 18.41 106 GLY B C 1
ATOM 1698 O O . GLY B 1 106 ? -22.781 -45.625 8.25 1 18.41 106 GLY B O 1
ATOM 1699 N N . TYR B 1 107 ? -22.344 -44.531 6.465 1 20.88 107 TYR B N 1
ATOM 1700 C CA . TYR B 1 107 ? -23.703 -44.844 6.023 1 20.88 107 TYR B CA 1
ATOM 1701 C C . TYR B 1 107 ? -23.766 -46.188 5.305 1 20.88 107 TYR B C 1
ATOM 1703 O O . TYR B 1 107 ? -22.906 -46.469 4.469 1 20.88 107 TYR B O 1
ATOM 1711 N N . MET B 1 108 ? -24.562 -46.969 6.148 1 20.97 108 MET B N 1
ATOM 1712 C CA . MET B 1 108 ? -25.5 -47.938 5.59 1 20.97 108 MET B CA 1
ATOM 1713 C C . MET B 1 108 ? -26.641 -47.219 4.867 1 20.97 108 MET B C 1
ATOM 1715 O O . MET B 1 108 ? -27.016 -46.094 5.234 1 20.97 108 MET B O 1
#